Protein AF-A0A519GQK4-F1 (afdb_monomer)

Mean predicted aligned error: 8.09 Å

Secondary structure (DSSP, 8-state):
-EEETTEEEEEEE--SSS-EEEEGGGS-SSSEEEESS-TT---TTS--EEEE-TT-EEEEEEE-TTSPPPHHHHHHHHHHHT--------------EEPPPPP-TTTTGGGGSSPPPPEEEEPSEEEEEEEEEE--TT-SSSPPP----PSPPPSSSS-EEEEEEEEEE-S-EEEESSPPBHHHHHHHHHHHT---S---SSSBP-S--HHHHHHHHHHTT-BPPPHHHHHHHHTSTT----SS--EEE-S-EEESSS-EEEEEESEES----S-TTSPP-EE--TTBEEEEE---TTTT--TTEEE--EEE--------

Sequence (320 aa):
TFERGGVTLLLLANTADVDAAFELSAVDGDGRWIALHDDDTDATGGAATVTVPAGGIAAAVRVAPAAAVPAVIDEVRARLAAVPAETDASFPHRRARRLAAPSFAHAGDGVSAGARPETVAVQPGEHVLTVRFRQRETGMYDGAPYVDEWKPLPPRLHDQRTLERVAVVERPVRVAVAEVSEAEYAVFLDALGEPTDARDPERPATGMTFARAREYAAWVGGRLPTEDEWQLAASAPGFRRRTPEVWNWTESEHSDGRSRFVMLKGGSAHVSEGSDWYVDGGVRSPEFALKFLLPGLGQDASPSIGFRVCWDDRAAEDPS

Nearest PDB structures (foldseek):
  1uok-assembly1_A  TM=5.732E-01  e=2.059E-01  Bacillus cereus
  5wcz-assembly1_A  TM=5.011E-01  e=5.201E-01  Bacillus subtilis subsp. subtilis str. 168
  5brq-assembly4_D  TM=5.414E-01  e=7.800E-01  Bacillus licheniformis DSM 13 = ATCC 14580
  7smr-assembly1_B  TM=3.244E-01  e=5.919E+00  Tetronarce californica

Solvent-accessible surface area (backbone atoms only — not comparable to full-atom values): 18200 Å² total; per-residue (Å²): 118,51,77,58,87,55,33,35,42,41,75,47,74,30,86,44,92,54,69,40,80,43,57,54,69,78,54,90,73,80,50,39,52,37,43,38,67,52,94,84,24,82,33,82,89,49,80,32,58,40,73,21,43,43,65,30,65,35,43,32,35,36,33,25,84,90,39,80,81,59,73,64,56,60,55,48,28,61,57,35,65,72,55,78,87,79,84,70,84,73,82,76,90,58,71,46,39,79,50,80,84,83,87,62,96,58,53,36,71,44,52,83,74,59,82,82,76,65,60,35,78,38,72,50,46,81,41,84,41,64,40,31,33,61,36,46,90,62,35,68,79,52,66,39,77,90,69,94,74,74,79,75,82,74,75,74,66,66,32,84,45,76,49,80,44,81,41,75,35,90,56,44,32,34,34,41,23,42,48,45,17,15,30,64,49,37,55,55,30,53,77,72,71,46,89,75,88,60,52,46,74,65,29,47,30,49,52,49,28,70,68,54,52,42,49,52,18,22,20,55,56,31,29,44,30,35,55,60,56,45,31,55,33,61,73,40,86,78,51,48,81,36,58,71,41,39,20,25,56,29,51,40,32,32,33,43,87,80,58,41,32,30,38,30,35,40,27,12,63,60,63,67,79,95,50,88,84,49,70,90,45,29,73,43,58,58,42,36,44,43,80,41,73,52,79,50,97,63,70,55,35,31,82,51,32,26,35,38,41,19,33,76,63,75,73,78,77,77,86,125

Foldseek 3Di:
DDDDQQKDKDKDFAAAQAKDKAFPVVDDDAFFKDWQQDPPQRDPPDRRIDIAGHRGMTMMMGHHPPGDDDPVSVVSSVVNPPPDDDPDPDDDFFWKDFDDQDDDPLFQQCQVVDDDADWDKDAFDKDWAKAKEFAACQGDRTGRPPDPDDDDDDDRHRDIDIDIDIDGDHAMKIWGLEFAAQQNVQVVCVVVVHDDPRRDRQAHDFQFALVVLQNSLRNNNFGFAALVRQLSRLPDPSRDYGPQGAWAWHSRWIDSPPWIWGKIAQFGCDQDDDDSPDFGHDGDHSNYIGIGTDPDPSPRTDRRYTHITMHGPDDPPDPD

Radius of gyration: 22.85 Å; Cα contacts (8 Å, |Δi|>4): 636; chains: 1; bounding box: 57×66×57 Å

Structure (mmCIF, N/CA/C/O backbone):
data_AF-A0A519GQK4-F1
#
_entry.id   AF-A0A519GQK4-F1
#
loop_
_atom_site.group_PDB
_atom_site.id
_atom_site.type_symbol
_atom_site.label_atom_id
_atom_site.label_alt_id
_atom_site.label_comp_id
_atom_site.label_asym_id
_atom_site.label_entity_id
_atom_site.label_seq_id
_atom_site.pdbx_PDB_ins_code
_atom_site.Cartn_x
_atom_site.Cartn_y
_atom_site.Cartn_z
_atom_site.occupancy
_atom_site.B_iso_or_equiv
_atom_site.auth_seq_id
_atom_site.auth_comp_id
_atom_site.auth_asym_id
_atom_site.auth_atom_id
_atom_site.pdbx_PDB_model_num
ATOM 1 N N . THR A 1 1 ? 21.972 4.893 -13.989 1.00 76.50 1 THR A N 1
ATOM 2 C CA . THR A 1 1 ? 22.390 3.593 -13.427 1.00 76.50 1 THR A CA 1
ATOM 3 C C . THR A 1 1 ? 22.193 3.618 -11.922 1.00 76.50 1 THR A C 1
ATOM 5 O O . THR A 1 1 ? 22.199 4.700 -11.345 1.00 76.50 1 THR A O 1
ATOM 8 N N . PHE A 1 2 ? 21.967 2.466 -11.292 1.00 80.31 2 PHE A N 1
ATOM 9 C CA . PHE A 1 2 ? 21.864 2.307 -9.832 1.00 80.31 2 PHE A CA 1
ATOM 10 C C . PHE A 1 2 ? 22.812 1.190 -9.394 1.00 80.31 2 PHE A C 1
ATOM 12 O O . PHE A 1 2 ? 22.881 0.186 -10.091 1.00 80.31 2 PHE A O 1
ATOM 19 N N . GLU A 1 3 ? 23.526 1.333 -8.277 1.00 84.81 3 GLU A N 1
ATOM 20 C CA . GLU A 1 3 ? 24.495 0.333 -7.810 1.00 84.81 3 GLU A CA 1
ATOM 21 C C . GLU A 1 3 ? 24.252 -0.063 -6.352 1.00 84.81 3 GLU A C 1
ATOM 23 O O . GLU A 1 3 ? 24.076 0.796 -5.486 1.00 84.81 3 GLU A O 1
ATOM 28 N N . ARG A 1 4 ? 24.258 -1.371 -6.071 1.00 84.00 4 ARG A N 1
ATOM 29 C CA . ARG A 1 4 ? 24.174 -1.922 -4.713 1.00 84.00 4 ARG A CA 1
ATOM 30 C C . ARG A 1 4 ? 24.875 -3.275 -4.644 1.00 84.00 4 ARG A C 1
ATOM 32 O O . ARG A 1 4 ? 24.579 -4.158 -5.437 1.00 84.00 4 ARG A O 1
ATOM 39 N N . GLY A 1 5 ? 25.784 -3.453 -3.683 1.00 84.44 5 GLY A N 1
ATOM 40 C CA . GLY A 1 5 ? 26.412 -4.755 -3.412 1.00 84.44 5 GLY A CA 1
ATOM 41 C C . GLY A 1 5 ? 27.175 -5.361 -4.598 1.00 84.44 5 GLY A C 1
ATOM 42 O O . GLY A 1 5 ? 27.134 -6.571 -4.783 1.00 84.44 5 GLY A O 1
ATOM 43 N N . GLY A 1 6 ? 27.827 -4.535 -5.427 1.00 88.25 6 GLY A N 1
ATOM 44 C CA . GLY A 1 6 ? 28.530 -4.997 -6.633 1.00 88.25 6 GLY A CA 1
ATOM 45 C C . GLY A 1 6 ? 27.612 -5.321 -7.817 1.00 88.25 6 GLY A C 1
ATOM 46 O O . GLY A 1 6 ? 28.058 -5.937 -8.783 1.00 88.25 6 GLY A O 1
ATOM 47 N N . VAL A 1 7 ? 26.342 -4.915 -7.752 1.00 89.44 7 VAL A N 1
ATOM 48 C CA . VAL A 1 7 ? 25.347 -5.096 -8.810 1.00 89.44 7 VAL A CA 1
ATOM 49 C C . VAL A 1 7 ? 24.906 -3.729 -9.324 1.00 89.44 7 VAL A C 1
ATOM 51 O O . VAL A 1 7 ? 24.421 -2.904 -8.549 1.00 89.44 7 VAL A O 1
ATOM 54 N N . THR A 1 8 ? 25.064 -3.482 -10.625 1.00 90.44 8 THR A N 1
ATOM 55 C CA . THR A 1 8 ? 24.689 -2.229 -11.291 1.00 90.44 8 THR A CA 1
ATOM 56 C C . THR A 1 8 ? 23.487 -2.449 -12.212 1.00 90.44 8 THR A C 1
ATOM 58 O O . THR A 1 8 ? 23.584 -3.198 -13.176 1.00 90.44 8 THR A O 1
ATOM 61 N N . LEU A 1 9 ? 22.371 -1.760 -11.973 1.00 90.44 9 LEU A N 1
ATOM 62 C CA . LEU A 1 9 ? 21.220 -1.703 -12.875 1.00 90.44 9 LEU A CA 1
ATOM 63 C C . LEU A 1 9 ? 21.406 -0.587 -13.914 1.00 90.44 9 LEU A C 1
ATOM 65 O O . LEU A 1 9 ? 21.594 0.589 -13.571 1.00 90.44 9 LEU A O 1
ATOM 69 N N . LEU A 1 10 ? 21.299 -0.958 -15.185 1.00 90.50 10 LEU A N 1
ATOM 70 C CA . LEU A 1 10 ? 21.245 -0.076 -16.343 1.00 90.50 10 LEU A CA 1
ATOM 71 C C . LEU A 1 10 ? 19.815 -0.051 -16.889 1.00 90.50 10 LEU A C 1
ATOM 73 O O . LEU A 1 10 ? 19.222 -1.097 -17.133 1.00 90.50 10 LEU A O 1
ATOM 77 N N . LEU A 1 11 ? 19.285 1.155 -17.087 1.00 92.00 11 LEU A N 1
ATOM 78 C CA . LEU A 1 11 ? 17.995 1.394 -17.727 1.00 92.00 11 LEU A CA 1
ATOM 79 C C . LEU A 1 11 ? 18.250 2.127 -19.038 1.00 92.00 11 LEU A C 1
ATOM 81 O O . LEU A 1 11 ? 18.989 3.114 -19.057 1.00 92.00 11 LEU A O 1
ATOM 85 N N . LEU A 1 12 ? 17.639 1.636 -20.105 1.00 91.50 12 LEU A N 1
ATOM 86 C CA . LEU A 1 12 ? 17.750 2.157 -21.457 1.00 91.50 12 LEU A CA 1
ATOM 87 C C . LEU A 1 12 ? 16.370 2.618 -21.913 1.00 91.50 12 LEU A C 1
ATOM 89 O O . LEU A 1 12 ? 15.372 1.949 -21.651 1.00 91.50 12 LEU A O 1
ATOM 93 N N . ALA A 1 13 ? 16.327 3.750 -22.604 1.00 93.94 13 ALA A N 1
ATOM 94 C CA . ALA A 1 13 ? 15.131 4.255 -23.257 1.00 93.94 13 ALA A CA 1
ATOM 95 C C . ALA A 1 13 ? 15.463 4.520 -24.723 1.00 93.94 13 ALA A C 1
ATOM 97 O O . ALA A 1 13 ? 16.476 5.157 -25.021 1.00 93.94 13 ALA A O 1
ATOM 98 N N . ASN A 1 14 ? 14.619 4.028 -25.620 1.00 93.62 14 ASN A N 1
ATOM 99 C CA . ASN A 1 14 ? 14.742 4.252 -27.048 1.00 93.62 14 ASN A CA 1
ATOM 100 C C . ASN A 1 14 ? 13.667 5.246 -27.484 1.00 93.62 14 ASN A C 1
ATOM 102 O O . ASN A 1 14 ? 12.476 4.982 -27.370 1.00 93.62 14 ASN A O 1
ATOM 106 N N . THR A 1 15 ? 14.091 6.409 -27.967 1.00 93.19 15 THR A N 1
ATOM 107 C CA . THR A 1 15 ? 13.189 7.456 -28.461 1.00 93.19 15 THR A CA 1
ATOM 108 C C . THR A 1 15 ? 12.960 7.383 -29.971 1.00 93.19 15 THR A C 1
ATOM 110 O O . THR A 1 15 ? 12.224 8.213 -30.504 1.00 93.19 15 THR A O 1
ATOM 113 N N . ALA A 1 16 ? 13.598 6.435 -30.665 1.00 92.81 16 ALA A N 1
ATOM 114 C CA . ALA A 1 16 ? 13.400 6.197 -32.087 1.00 92.81 16 ALA A CA 1
ATOM 115 C C . ALA A 1 16 ? 12.131 5.373 -32.352 1.00 92.81 16 ALA A C 1
ATOM 117 O O . ALA A 1 16 ? 11.570 4.739 -31.458 1.00 92.81 16 ALA A O 1
ATOM 118 N N . ASP A 1 17 ? 11.702 5.372 -33.609 1.00 92.12 17 ASP A N 1
ATOM 119 C CA . ASP A 1 17 ? 10.564 4.618 -34.142 1.00 92.12 17 ASP A CA 1
ATOM 120 C C . ASP A 1 17 ? 10.940 3.209 -34.635 1.00 92.12 17 ASP A C 1
ATOM 122 O O . ASP A 1 17 ? 10.098 2.488 -35.169 1.00 92.12 17 ASP A O 1
ATOM 126 N N . VAL A 1 18 ? 12.193 2.802 -34.425 1.00 93.12 18 VAL A N 1
ATOM 127 C CA . VAL A 1 18 ? 12.721 1.472 -34.739 1.00 93.12 18 VAL A CA 1
ATOM 128 C C . VAL A 1 18 ? 13.420 0.879 -33.525 1.00 93.12 18 VAL A C 1
ATOM 130 O O . VAL A 1 18 ? 13.979 1.610 -32.703 1.00 93.12 18 VAL A O 1
ATOM 133 N N . ASP A 1 19 ? 13.403 -0.448 -33.422 1.00 92.56 19 ASP A N 1
ATOM 134 C CA . ASP A 1 19 ? 14.126 -1.169 -32.377 1.00 92.56 19 ASP A CA 1
ATOM 135 C C . ASP A 1 19 ? 15.628 -0.873 -32.457 1.00 92.56 19 ASP A C 1
ATOM 137 O O . ASP A 1 19 ? 16.212 -0.783 -33.541 1.00 92.56 19 ASP A O 1
ATOM 141 N N . ALA A 1 20 ? 16.260 -0.728 -31.294 1.00 92.31 20 ALA A N 1
ATOM 142 C CA . ALA A 1 20 ? 17.683 -0.448 -31.184 1.00 92.31 20 ALA A CA 1
ATOM 143 C C . ALA A 1 20 ? 18.394 -1.593 -30.459 1.00 92.31 20 ALA A C 1
ATOM 145 O O . ALA A 1 20 ? 18.035 -1.940 -29.336 1.00 92.31 20 ALA A O 1
ATOM 146 N N . ALA A 1 21 ? 19.436 -2.150 -31.076 1.00 90.75 21 ALA A N 1
ATOM 147 C CA . ALA A 1 21 ? 20.354 -3.057 -30.399 1.00 90.75 21 ALA A CA 1
ATOM 148 C C . ALA A 1 21 ? 21.420 -2.232 -29.667 1.00 90.75 21 ALA A C 1
ATOM 150 O O . ALA A 1 21 ? 22.175 -1.487 -30.295 1.00 90.75 21 ALA A O 1
ATOM 151 N N . PHE A 1 22 ? 21.475 -2.347 -28.343 1.00 88.31 22 PHE A N 1
ATOM 152 C CA . PHE A 1 22 ? 22.460 -1.652 -27.522 1.00 88.31 22 PHE A CA 1
ATOM 153 C C . PHE A 1 22 ? 23.555 -2.617 -27.062 1.00 88.31 22 PHE A C 1
ATOM 155 O O . PHE A 1 22 ? 23.267 -3.600 -26.381 1.00 88.31 22 PHE A O 1
ATOM 162 N N . GLU A 1 23 ? 24.812 -2.330 -27.405 1.00 88.38 23 GLU A N 1
ATOM 163 C CA . GLU A 1 23 ? 25.971 -3.100 -26.942 1.00 88.38 23 GLU A CA 1
ATOM 164 C C . GLU A 1 23 ? 26.315 -2.743 -25.490 1.00 88.38 23 GLU A C 1
ATOM 166 O O . GLU A 1 23 ? 26.812 -1.656 -25.196 1.00 88.38 23 GLU A O 1
ATOM 171 N N . LEU A 1 24 ? 26.102 -3.677 -24.561 1.00 83.69 24 LEU A N 1
ATOM 172 C CA . LEU A 1 24 ? 26.369 -3.472 -23.133 1.00 83.69 24 LEU A CA 1
ATOM 173 C C . LEU A 1 24 ? 27.867 -3.310 -22.834 1.00 83.69 24 LEU A C 1
ATOM 175 O O . LEU A 1 24 ? 28.229 -2.653 -21.861 1.00 83.69 24 LEU A O 1
ATOM 179 N N . SER A 1 25 ? 28.743 -3.833 -23.699 1.00 75.75 25 SER A N 1
ATOM 180 C CA . SER A 1 25 ? 30.194 -3.610 -23.632 1.00 75.75 25 SER A CA 1
ATOM 181 C C . SER A 1 25 ? 30.608 -2.152 -23.846 1.00 75.75 25 SER A C 1
ATOM 183 O O . SER A 1 25 ? 31.726 -1.798 -23.491 1.00 75.75 25 SER A O 1
ATOM 185 N N . ALA A 1 26 ? 29.733 -1.301 -24.395 1.00 73.56 26 ALA A N 1
ATOM 186 C CA . ALA A 1 26 ? 29.991 0.134 -24.518 1.00 73.56 26 ALA A CA 1
ATOM 187 C C . ALA A 1 26 ? 29.899 0.878 -23.171 1.00 73.56 26 ALA A C 1
ATOM 189 O O . ALA A 1 26 ? 30.274 2.047 -23.085 1.00 73.56 26 ALA A O 1
ATOM 190 N N . VAL A 1 27 ? 29.379 0.230 -22.122 1.00 76.12 27 VAL A N 1
ATOM 191 C CA . VAL A 1 27 ? 29.290 0.796 -20.774 1.00 76.12 27 VAL A CA 1
ATOM 192 C C . VAL A 1 27 ? 30.475 0.308 -19.945 1.00 76.12 27 VAL A C 1
ATOM 194 O O . VAL A 1 27 ? 30.553 -0.869 -19.594 1.00 76.12 27 VAL A O 1
ATOM 197 N N . ASP A 1 28 ? 31.374 1.232 -19.601 1.00 70.94 28 ASP A N 1
ATOM 198 C CA . ASP A 1 28 ? 32.608 0.928 -18.874 1.00 70.94 28 ASP A CA 1
ATOM 199 C C . ASP A 1 28 ? 32.375 0.216 -17.530 1.00 70.94 28 ASP A C 1
ATOM 201 O O . ASP A 1 28 ? 31.583 0.642 -16.678 1.00 70.94 28 ASP A O 1
ATOM 205 N N . GLY A 1 29 ? 33.168 -0.836 -17.315 1.00 73.56 29 GLY A N 1
ATOM 206 C CA . GLY A 1 29 ? 33.462 -1.450 -16.022 1.00 73.56 29 GLY A CA 1
ATOM 207 C C . GLY A 1 29 ? 33.343 -2.973 -16.017 1.00 73.56 29 GLY A C 1
ATOM 208 O O . GLY A 1 29 ? 32.489 -3.552 -16.686 1.00 73.56 29 GLY A O 1
ATOM 209 N N . ASP A 1 30 ? 34.215 -3.602 -15.231 1.00 78.56 30 ASP A N 1
ATOM 210 C CA . ASP A 1 30 ? 34.358 -5.055 -15.159 1.00 78.56 30 ASP A CA 1
ATOM 211 C C . ASP A 1 30 ? 33.111 -5.745 -14.598 1.00 78.56 30 ASP A C 1
ATOM 213 O O . ASP A 1 30 ? 32.452 -5.260 -13.673 1.00 78.56 30 ASP A O 1
ATOM 217 N N . GLY A 1 31 ? 32.817 -6.931 -15.124 1.00 82.38 31 GLY A N 1
ATOM 218 C CA . GLY A 1 31 ? 31.725 -7.769 -14.648 1.00 82.38 31 GLY A CA 1
ATOM 219 C C . GLY A 1 31 ? 30.995 -8.497 -15.765 1.00 82.38 31 GLY A C 1
ATOM 220 O O . GLY A 1 31 ? 31.302 -8.357 -16.947 1.00 82.38 31 GLY A O 1
ATOM 221 N N . ARG A 1 32 ? 30.010 -9.296 -15.364 1.00 85.62 32 ARG A N 1
ATOM 222 C CA . ARG A 1 32 ? 29.098 -9.995 -16.267 1.00 85.62 32 ARG A CA 1
ATOM 223 C C . ARG A 1 32 ? 27.842 -9.157 -16.455 1.00 85.62 32 ARG A C 1
ATOM 225 O O . ARG A 1 32 ? 27.206 -8.790 -15.470 1.00 85.62 32 ARG A O 1
ATOM 232 N N . TRP A 1 33 ? 27.477 -8.898 -17.703 1.00 87.56 33 TRP A N 1
ATOM 233 C CA . TRP A 1 33 ? 26.185 -8.315 -18.048 1.00 87.56 33 TRP A CA 1
ATOM 234 C C . TRP A 1 33 ? 25.117 -9.401 -18.191 1.00 87.56 33 TRP A C 1
ATOM 236 O O . TRP A 1 33 ? 25.407 -10.502 -18.651 1.00 87.56 33 TRP A O 1
ATOM 246 N N . ILE A 1 34 ? 23.897 -9.075 -17.772 1.00 86.94 34 ILE A N 1
ATOM 247 C CA . ILE A 1 34 ? 22.702 -9.917 -17.847 1.00 86.94 34 ILE A CA 1
ATOM 248 C C . ILE A 1 34 ? 21.568 -9.019 -18.353 1.00 86.94 34 ILE A C 1
ATOM 250 O O . ILE A 1 34 ? 21.192 -8.073 -17.652 1.00 86.94 34 ILE A O 1
ATOM 254 N N . ALA A 1 35 ? 21.026 -9.257 -19.552 1.00 87.56 35 ALA A N 1
ATOM 255 C CA . ALA A 1 35 ? 19.845 -8.512 -19.990 1.00 87.56 35 ALA A CA 1
ATOM 256 C C . ALA A 1 35 ? 18.596 -9.022 -19.262 1.00 87.56 35 ALA A C 1
ATOM 258 O O . ALA A 1 35 ? 18.455 -10.212 -18.972 1.00 87.56 35 ALA A O 1
ATOM 259 N N . LEU A 1 36 ? 17.683 -8.103 -18.946 1.00 88.00 36 LEU A N 1
ATOM 260 C CA . LEU A 1 36 ? 16.485 -8.432 -18.176 1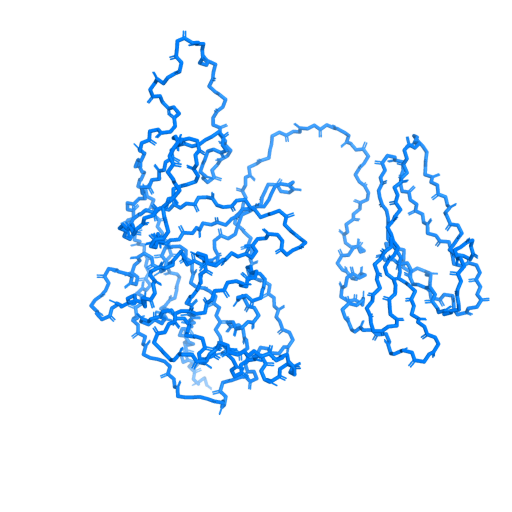.00 88.00 36 LEU A CA 1
ATOM 261 C C . LEU A 1 36 ? 15.266 -8.782 -19.041 1.00 88.00 36 LEU A C 1
ATOM 263 O O . LEU A 1 36 ? 14.318 -9.353 -18.514 1.00 88.00 36 LEU A O 1
ATOM 267 N N . HIS A 1 37 ? 15.292 -8.451 -20.336 1.00 82.31 37 HIS A N 1
ATOM 268 C CA . HIS A 1 37 ? 14.176 -8.662 -21.272 1.00 82.31 37 HIS A CA 1
ATOM 269 C C . HIS A 1 37 ? 14.451 -9.730 -22.337 1.00 82.31 37 HIS A C 1
ATOM 271 O O . HIS A 1 37 ? 13.509 -10.209 -22.956 1.00 82.31 37 HIS A O 1
ATOM 277 N N . ASP A 1 38 ? 15.719 -10.104 -22.526 1.00 73.62 38 ASP A N 1
ATOM 278 C CA . ASP A 1 38 ? 16.139 -11.070 -23.537 1.00 73.62 38 ASP A CA 1
ATOM 279 C C . ASP A 1 38 ? 16.593 -12.373 -22.855 1.00 73.62 38 ASP A C 1
ATOM 281 O O . ASP A 1 38 ? 17.387 -12.366 -21.903 1.00 73.62 38 ASP A O 1
ATOM 285 N N . ASP A 1 39 ? 16.103 -13.511 -23.346 1.00 62.12 39 ASP A N 1
ATOM 286 C CA . ASP A 1 39 ? 16.406 -14.827 -22.770 1.00 62.12 39 ASP A CA 1
ATOM 287 C C . ASP A 1 39 ? 17.871 -15.257 -22.997 1.00 62.12 39 ASP A C 1
ATOM 289 O O . ASP A 1 39 ? 18.411 -16.041 -22.215 1.00 62.12 39 ASP A O 1
ATOM 293 N N . ASP A 1 40 ? 18.544 -14.688 -24.005 1.00 54.34 40 ASP A N 1
ATOM 294 C CA . ASP A 1 40 ? 19.739 -15.275 -24.636 1.00 54.34 40 ASP A CA 1
ATOM 295 C C . ASP A 1 40 ? 21.075 -14.559 -24.329 1.00 54.34 40 ASP A C 1
ATOM 297 O O . ASP A 1 40 ? 22.042 -14.649 -25.080 1.00 54.34 40 ASP A O 1
ATOM 301 N N . THR A 1 41 ? 21.163 -13.799 -23.232 1.00 54.88 41 THR A N 1
ATOM 302 C CA . THR A 1 41 ? 22.309 -12.891 -22.982 1.00 54.88 41 THR A CA 1
ATOM 303 C C . THR A 1 41 ? 23.124 -13.221 -21.736 1.00 54.88 41 THR A C 1
ATOM 305 O O . THR A 1 41 ? 23.693 -12.341 -21.092 1.00 54.88 41 THR A O 1
ATOM 308 N N . ASP A 1 42 ? 23.285 -14.506 -21.435 1.00 53.50 42 ASP A N 1
ATOM 309 C CA . ASP A 1 42 ? 24.282 -14.978 -20.468 1.00 53.50 42 ASP A CA 1
ATOM 310 C C . ASP A 1 42 ? 25.685 -15.059 -21.101 1.00 53.50 42 ASP A C 1
ATOM 312 O O . ASP A 1 42 ? 26.389 -16.066 -21.030 1.00 53.50 42 ASP A O 1
ATOM 316 N N . ALA A 1 43 ? 26.122 -13.974 -21.743 1.00 51.19 43 ALA A N 1
ATOM 317 C CA . ALA A 1 43 ? 27.455 -13.892 -22.322 1.00 51.19 43 ALA A CA 1
ATOM 318 C C . ALA A 1 43 ? 28.473 -13.499 -21.241 1.00 51.19 43 ALA A C 1
ATOM 320 O O . ALA A 1 43 ? 28.777 -12.326 -21.022 1.00 51.19 43 ALA A O 1
ATOM 321 N N . THR A 1 44 ? 29.062 -14.485 -20.563 1.00 46.72 44 THR A N 1
ATOM 322 C CA . THR A 1 44 ? 30.340 -14.274 -19.868 1.00 46.72 44 THR A CA 1
ATOM 323 C C . THR A 1 44 ? 31.416 -13.916 -20.896 1.00 46.72 44 THR A C 1
ATOM 325 O O . THR A 1 44 ? 31.924 -14.789 -21.593 1.00 46.72 44 THR A O 1
ATOM 328 N N . GLY A 1 45 ? 31.763 -12.630 -20.994 1.00 47.81 45 GLY A N 1
ATOM 329 C CA . GLY A 1 45 ? 32.923 -12.154 -21.760 1.00 47.81 45 GLY A CA 1
ATOM 330 C C . GLY A 1 45 ? 32.716 -11.931 -23.265 1.00 47.81 45 GLY A C 1
ATOM 331 O O . GLY A 1 45 ? 33.702 -11.746 -23.972 1.00 47.81 45 GLY A O 1
ATOM 332 N N . GLY A 1 46 ? 31.475 -11.921 -23.763 1.00 47.81 46 GLY A N 1
ATOM 333 C CA . GLY A 1 46 ? 31.126 -11.504 -25.130 1.00 47.81 46 GLY A CA 1
ATOM 334 C C . GLY A 1 46 ? 30.233 -10.263 -25.112 1.00 47.81 46 GLY A C 1
ATOM 335 O O . GLY A 1 46 ? 29.578 -10.016 -24.104 1.00 47.81 46 GLY A O 1
ATOM 336 N N . ALA A 1 47 ? 30.223 -9.478 -26.195 1.00 55.03 47 ALA A N 1
ATOM 337 C CA . ALA A 1 47 ? 29.400 -8.276 -26.349 1.00 55.03 47 ALA A CA 1
ATOM 338 C C . ALA A 1 47 ? 27.905 -8.606 -26.184 1.00 55.03 47 ALA A C 1
ATOM 340 O O . ALA A 1 47 ? 27.211 -8.930 -27.146 1.00 55.03 47 ALA A O 1
ATOM 341 N N . ALA A 1 48 ? 27.419 -8.580 -24.944 1.00 72.56 48 ALA A N 1
ATOM 342 C CA . ALA A 1 48 ? 26.013 -8.762 -24.643 1.00 72.56 48 ALA A CA 1
ATOM 343 C C . ALA A 1 48 ? 25.263 -7.573 -25.248 1.00 72.56 48 ALA A C 1
ATOM 345 O O . ALA A 1 48 ? 25.573 -6.418 -24.953 1.00 72.56 48 ALA A O 1
ATOM 346 N N . THR A 1 49 ? 24.321 -7.852 -26.138 1.00 81.56 49 THR A N 1
ATOM 347 C CA . THR A 1 49 ? 23.428 -6.842 -26.699 1.00 81.56 49 THR A CA 1
ATOM 348 C C . THR A 1 49 ? 22.082 -6.948 -26.009 1.00 81.56 49 THR A C 1
ATOM 350 O O . THR A 1 49 ? 21.683 -8.033 -25.603 1.00 81.56 49 THR A O 1
ATOM 353 N N . VAL A 1 50 ? 21.400 -5.823 -25.841 1.00 87.88 50 VAL A N 1
ATOM 354 C CA . VAL A 1 50 ? 20.005 -5.798 -25.396 1.00 87.88 50 VAL A CA 1
ATOM 355 C C . VAL A 1 50 ? 19.178 -5.077 -26.443 1.00 87.88 50 VAL A C 1
ATOM 357 O O . VAL A 1 50 ? 19.577 -4.011 -26.927 1.00 87.88 50 VAL A O 1
ATOM 360 N N . THR A 1 51 ? 18.041 -5.659 -26.806 1.00 89.62 51 THR A N 1
ATOM 361 C CA . THR A 1 51 ? 17.102 -5.002 -27.715 1.00 89.62 51 THR A CA 1
ATOM 362 C C . THR A 1 51 ? 16.244 -4.022 -26.923 1.00 89.62 51 THR A C 1
ATOM 364 O O . THR A 1 51 ? 15.591 -4.390 -25.948 1.00 89.62 51 THR A O 1
ATOM 367 N N . VAL A 1 52 ? 16.241 -2.755 -27.333 1.00 91.81 52 VAL A N 1
ATOM 368 C CA . VAL A 1 52 ? 15.375 -1.712 -26.775 1.00 91.81 52 VAL A CA 1
ATOM 369 C C . VAL A 1 52 ? 14.278 -1.407 -27.800 1.00 91.81 52 VAL A C 1
ATOM 371 O O . VAL A 1 52 ? 14.589 -0.816 -28.842 1.00 91.81 52 VAL A O 1
ATOM 374 N N . PRO A 1 53 ? 13.014 -1.795 -27.542 1.00 91.88 53 PRO A N 1
ATOM 375 C CA . PRO A 1 53 ? 11.927 -1.604 -28.500 1.00 91.88 53 PRO A CA 1
ATOM 376 C C . PRO A 1 53 ? 11.749 -0.141 -28.914 1.00 91.88 53 PRO A C 1
ATOM 378 O O . PRO A 1 53 ? 12.027 0.759 -28.118 1.00 91.88 53 PRO A O 1
ATOM 381 N N . ALA A 1 54 ? 11.265 0.105 -30.131 1.00 91.75 54 ALA A N 1
ATOM 382 C CA . ALA A 1 54 ? 10.888 1.437 -30.610 1.00 91.75 54 ALA A CA 1
ATOM 383 C C . ALA A 1 54 ? 9.991 2.179 -29.600 1.00 91.75 54 ALA A C 1
ATOM 385 O O . ALA A 1 54 ? 8.985 1.639 -29.137 1.00 91.75 54 ALA A O 1
ATOM 386 N N . GLY A 1 55 ? 10.353 3.413 -29.235 1.00 90.06 55 GLY A N 1
ATOM 387 C CA . GLY A 1 55 ? 9.638 4.209 -28.226 1.00 90.06 55 GLY A CA 1
ATOM 388 C C . GLY A 1 55 ? 9.611 3.597 -26.815 1.00 90.06 55 GLY A C 1
ATOM 389 O O . GLY A 1 55 ? 8.874 4.076 -25.952 1.00 90.06 55 GLY A O 1
ATOM 390 N N . GLY A 1 56 ? 10.358 2.516 -26.590 1.00 90.12 56 GLY A N 1
ATOM 391 C CA . GLY A 1 56 ? 10.263 1.661 -25.419 1.00 90.12 56 GLY A CA 1
ATOM 392 C C . GLY A 1 56 ? 11.423 1.812 -24.444 1.00 90.12 56 GLY A C 1
AT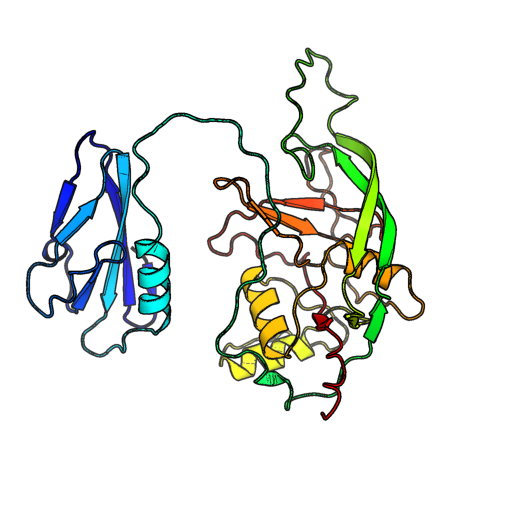OM 393 O O . GLY A 1 56 ? 12.290 2.683 -24.555 1.00 90.12 56 GLY A O 1
ATOM 394 N N . ILE A 1 57 ? 11.428 0.919 -23.459 1.00 91.69 57 ILE A N 1
ATOM 395 C CA . ILE A 1 57 ? 12.479 0.807 -22.452 1.00 91.69 57 ILE A CA 1
ATOM 396 C C . ILE A 1 57 ? 12.981 -0.630 -22.374 1.00 91.69 57 ILE A C 1
ATOM 398 O O . ILE A 1 57 ? 12.239 -1.571 -22.646 1.00 91.69 57 ILE A O 1
ATOM 402 N N . ALA A 1 58 ? 14.230 -0.785 -21.956 1.00 90.75 58 ALA A N 1
ATOM 403 C CA . ALA A 1 58 ? 14.812 -2.066 -21.591 1.00 90.75 58 ALA A CA 1
ATOM 404 C C . ALA A 1 58 ? 15.763 -1.878 -20.409 1.00 90.75 58 ALA A C 1
ATOM 406 O O . ALA A 1 58 ? 16.137 -0.758 -20.045 1.00 90.75 58 ALA A O 1
ATOM 407 N N . ALA A 1 59 ? 16.173 -2.982 -19.806 1.00 90.94 59 ALA A N 1
ATOM 408 C CA . ALA A 1 59 ? 17.069 -2.980 -18.669 1.00 90.94 59 ALA A CA 1
ATOM 409 C C . ALA A 1 59 ? 18.080 -4.125 -18.746 1.00 90.94 59 ALA A C 1
ATOM 411 O O . ALA A 1 59 ? 17.805 -5.198 -19.287 1.00 90.94 59 ALA A O 1
ATOM 412 N N . ALA A 1 60 ? 19.246 -3.887 -18.159 1.00 90.62 60 ALA A N 1
ATOM 413 C CA . ALA A 1 60 ? 20.297 -4.875 -17.986 1.00 90.62 60 ALA A CA 1
ATOM 414 C C . ALA A 1 60 ? 20.961 -4.690 -16.623 1.00 90.62 60 ALA A C 1
ATOM 416 O O . ALA A 1 60 ? 20.955 -3.598 -16.050 1.00 90.62 60 ALA A O 1
ATOM 417 N N . VAL A 1 61 ? 21.553 -5.756 -16.102 1.00 90.75 61 VAL A N 1
ATOM 418 C CA . VAL A 1 61 ? 22.275 -5.742 -14.835 1.00 90.75 61 VAL A CA 1
ATOM 419 C C . VAL A 1 61 ? 23.713 -6.171 -15.064 1.00 90.75 61 VAL A C 1
ATOM 421 O O . VAL A 1 61 ? 23.965 -7.185 -15.707 1.00 90.75 61 VAL A O 1
ATOM 424 N N . ARG A 1 62 ? 24.661 -5.415 -14.513 1.00 90.19 62 ARG A N 1
ATOM 425 C CA . ARG A 1 62 ? 26.060 -5.822 -14.405 1.00 90.19 62 ARG A CA 1
ATOM 426 C C . ARG A 1 62 ? 26.324 -6.370 -13.015 1.00 90.19 62 ARG A C 1
ATOM 428 O O . ARG A 1 62 ? 26.067 -5.684 -12.030 1.00 90.19 62 ARG A O 1
ATOM 435 N N . VAL A 1 63 ? 26.892 -7.563 -12.938 1.00 89.88 63 VAL A N 1
ATOM 436 C CA . VAL A 1 63 ? 27.363 -8.180 -11.695 1.00 89.88 63 VAL A CA 1
ATOM 437 C C . VAL A 1 63 ? 28.887 -8.152 -11.696 1.00 89.88 63 VAL A C 1
ATOM 439 O O . VAL A 1 63 ? 29.519 -8.682 -12.613 1.00 89.88 63 VAL A O 1
ATOM 442 N N . ALA A 1 64 ? 29.484 -7.505 -10.696 1.00 90.00 64 ALA A N 1
ATOM 443 C CA . ALA A 1 64 ? 30.934 -7.422 -10.553 1.00 90.00 64 ALA A CA 1
ATOM 444 C C . ALA A 1 64 ? 31.561 -8.829 -10.417 1.00 90.00 64 ALA A C 1
ATOM 446 O O . ALA A 1 64 ? 30.916 -9.723 -9.868 1.00 90.00 64 ALA A O 1
ATOM 447 N N . PRO A 1 65 ? 32.824 -9.048 -10.835 1.00 87.62 65 PRO A N 1
ATOM 448 C CA . PRO A 1 65 ? 33.429 -10.388 -10.887 1.00 87.62 65 PRO A CA 1
ATOM 449 C C . PRO A 1 65 ? 33.418 -11.177 -9.566 1.00 87.62 65 PRO A C 1
ATOM 451 O O . PRO A 1 65 ? 33.386 -12.403 -9.583 1.00 87.62 65 PRO A O 1
ATOM 454 N N . ALA A 1 66 ? 33.458 -10.483 -8.426 1.00 86.00 66 ALA A N 1
ATOM 455 C CA . ALA A 1 66 ? 33.456 -11.085 -7.092 1.00 86.00 66 ALA A CA 1
ATOM 456 C C . ALA A 1 66 ? 32.067 -11.110 -6.421 1.00 86.00 66 ALA A C 1
ATOM 458 O O . ALA A 1 66 ? 31.948 -11.578 -5.289 1.00 86.00 66 ALA A O 1
ATOM 459 N N . ALA A 1 67 ? 31.030 -10.582 -7.076 1.00 86.12 67 ALA A N 1
ATOM 460 C CA . ALA A 1 67 ? 29.677 -10.534 -6.537 1.00 86.12 67 ALA A CA 1
ATOM 461 C C . ALA A 1 67 ? 28.882 -11.782 -6.948 1.00 86.12 67 ALA A C 1
ATOM 463 O O . ALA A 1 67 ? 28.959 -12.247 -8.085 1.00 86.12 67 ALA A O 1
ATOM 464 N N . ALA A 1 68 ? 28.085 -12.313 -6.020 1.00 86.25 68 ALA A N 1
ATOM 465 C CA . ALA A 1 68 ? 27.088 -13.322 -6.352 1.00 86.25 68 ALA A CA 1
ATOM 466 C C . ALA A 1 68 ? 25.929 -12.669 -7.116 1.00 86.25 68 ALA A C 1
ATOM 468 O O . ALA A 1 68 ? 25.539 -11.544 -6.801 1.00 86.25 68 ALA A O 1
ATOM 469 N N . VAL A 1 69 ? 25.358 -13.382 -8.088 1.00 83.81 69 VAL A N 1
ATOM 470 C CA . VAL A 1 69 ? 24.131 -12.956 -8.774 1.00 83.81 69 VAL A CA 1
ATOM 471 C C . VAL A 1 69 ? 22.974 -13.041 -7.769 1.00 83.81 69 VAL A C 1
ATOM 473 O O . VAL A 1 69 ? 22.700 -14.132 -7.265 1.00 83.81 69 VAL A O 1
ATOM 476 N N . PRO A 1 70 ? 22.296 -11.930 -7.430 1.00 85.38 70 PRO A N 1
ATOM 477 C CA . PRO A 1 70 ? 21.144 -11.984 -6.540 1.00 85.38 70 PRO A CA 1
ATOM 478 C C . PRO A 1 70 ? 19.999 -12.795 -7.155 1.00 85.38 70 PRO A C 1
ATOM 480 O O . PRO A 1 70 ? 19.634 -12.553 -8.303 1.00 85.38 70 PRO A O 1
ATOM 483 N N . ALA A 1 71 ? 19.364 -13.671 -6.370 1.00 84.62 71 ALA A N 1
ATOM 484 C CA . ALA A 1 71 ? 18.237 -14.500 -6.825 1.00 84.62 71 ALA A CA 1
ATOM 485 C C . ALA A 1 71 ? 17.057 -13.683 -7.396 1.00 84.62 71 ALA A C 1
ATOM 487 O O . ALA A 1 71 ? 16.331 -14.152 -8.267 1.00 84.62 71 ALA A O 1
ATOM 488 N N . VAL A 1 72 ? 16.897 -12.429 -6.952 1.00 83.44 72 VAL A N 1
ATOM 489 C CA . VAL A 1 72 ? 15.883 -11.504 -7.487 1.00 83.44 72 VAL A CA 1
ATOM 490 C C . VAL A 1 72 ? 16.080 -11.201 -8.979 1.00 83.44 72 VAL A C 1
ATOM 492 O O . VAL A 1 72 ? 15.115 -10.865 -9.655 1.00 83.44 72 VAL A O 1
ATOM 495 N N . ILE A 1 73 ? 17.297 -11.328 -9.523 1.00 86.75 73 ILE A N 1
ATOM 496 C CA . ILE A 1 73 ? 17.540 -11.120 -10.958 1.00 86.75 73 ILE A CA 1
ATOM 497 C C . ILE A 1 73 ? 16.793 -12.172 -11.779 1.00 86.75 73 ILE A C 1
ATOM 499 O O . ILE A 1 73 ? 16.110 -11.807 -12.734 1.00 86.75 73 ILE A O 1
ATOM 503 N N . ASP A 1 74 ? 16.856 -13.443 -11.382 1.00 84.19 74 ASP A N 1
ATOM 504 C CA . ASP A 1 74 ? 16.159 -14.526 -12.084 1.00 84.19 74 ASP A CA 1
ATOM 505 C C . ASP A 1 74 ? 14.637 -14.364 -11.986 1.00 84.19 74 ASP A C 1
ATOM 507 O O . ASP A 1 74 ? 13.923 -14.543 -12.972 1.00 84.19 74 ASP A O 1
ATOM 511 N N . GLU A 1 75 ? 14.134 -13.935 -10.824 1.00 83.88 75 GLU A N 1
ATOM 512 C CA . GLU A 1 75 ? 12.715 -13.616 -10.646 1.00 83.88 75 GLU A CA 1
ATOM 513 C C . GLU A 1 75 ? 12.268 -12.468 -11.564 1.00 83.88 75 GLU A C 1
ATOM 515 O O . GLU A 1 75 ? 11.212 -12.542 -12.197 1.00 83.88 75 GLU A O 1
ATOM 520 N N . VAL A 1 76 ? 13.069 -11.404 -11.659 1.00 86.94 76 VAL A N 1
ATOM 521 C CA . VAL A 1 76 ? 12.779 -10.260 -12.531 1.00 86.94 76 VAL A CA 1
ATOM 522 C C . VAL A 1 76 ? 12.808 -10.676 -14.000 1.00 86.94 76 VAL A C 1
ATOM 524 O O . VAL A 1 76 ? 11.880 -10.319 -14.722 1.00 86.94 76 VAL A O 1
ATOM 527 N N . ARG A 1 77 ? 13.798 -11.468 -14.435 1.00 87.38 77 ARG A N 1
ATOM 528 C CA . ARG A 1 77 ? 13.857 -12.006 -15.806 1.00 87.38 77 ARG A CA 1
ATOM 529 C C . ARG A 1 77 ? 12.625 -12.842 -16.129 1.00 87.38 77 ARG A C 1
ATOM 531 O O . ARG A 1 77 ? 11.965 -12.581 -17.126 1.00 87.38 77 ARG A O 1
ATOM 538 N N . ALA A 1 78 ? 12.255 -13.775 -15.252 1.00 84.44 78 ALA A N 1
ATOM 539 C CA . ALA A 1 78 ? 11.071 -14.610 -15.446 1.00 84.44 78 ALA A CA 1
ATOM 540 C C . ALA A 1 78 ? 9.781 -13.778 -15.557 1.00 84.44 78 ALA A C 1
ATOM 542 O O . ALA A 1 78 ? 8.910 -14.078 -16.373 1.00 84.44 78 ALA A O 1
ATOM 543 N N . ARG A 1 79 ? 9.658 -12.705 -14.762 1.00 84.56 79 ARG A N 1
ATOM 544 C CA . ARG A 1 79 ? 8.515 -11.783 -14.840 1.00 84.56 79 ARG A CA 1
ATOM 545 C C . ARG A 1 79 ? 8.517 -10.966 -16.130 1.00 84.56 79 ARG A C 1
ATOM 547 O O . ARG A 1 79 ? 7.454 -10.793 -16.714 1.00 84.56 79 ARG A O 1
ATOM 554 N N .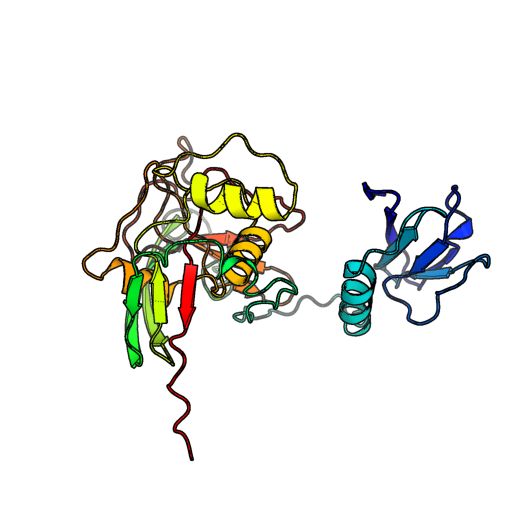 LEU A 1 80 ? 9.669 -10.457 -16.562 1.00 85.19 80 LEU A N 1
ATOM 555 C CA . LEU A 1 80 ? 9.784 -9.617 -17.757 1.00 85.19 80 LEU A CA 1
ATOM 556 C C . LEU A 1 80 ? 9.674 -10.414 -19.059 1.00 85.19 80 LEU A C 1
ATOM 558 O O . LEU A 1 80 ? 9.089 -9.900 -20.005 1.00 85.19 80 LEU A O 1
ATOM 562 N N . ALA A 1 81 ? 10.118 -11.672 -19.091 1.00 81.25 81 ALA A N 1
ATOM 563 C CA . ALA A 1 81 ? 9.925 -12.573 -20.231 1.00 81.25 81 ALA A CA 1
ATOM 564 C C . ALA A 1 81 ? 8.434 -12.791 -20.566 1.00 81.25 81 ALA A C 1
ATOM 566 O O . ALA A 1 81 ? 8.070 -13.050 -21.710 1.00 81.25 81 ALA A O 1
ATOM 567 N N . ALA A 1 82 ? 7.545 -12.639 -19.577 1.00 79.00 82 ALA A N 1
ATOM 568 C CA . ALA A 1 82 ? 6.098 -12.706 -19.768 1.00 79.00 82 ALA A CA 1
ATOM 569 C C . ALA A 1 82 ? 5.462 -11.378 -20.240 1.00 79.00 82 ALA A C 1
ATOM 571 O O . ALA A 1 82 ? 4.247 -11.329 -20.444 1.00 79.00 82 ALA A O 1
ATOM 572 N N . VAL A 1 83 ? 6.242 -10.300 -20.392 1.00 81.25 83 VAL A N 1
ATOM 573 C CA . VAL A 1 83 ? 5.756 -8.958 -20.750 1.00 81.25 83 VAL A CA 1
ATOM 574 C C . VAL A 1 83 ? 6.214 -8.605 -22.171 1.00 81.25 83 VAL A C 1
ATOM 576 O O . VAL A 1 83 ? 7.347 -8.161 -22.355 1.00 81.25 83 VAL A O 1
ATOM 579 N N . PRO A 1 84 ? 5.355 -8.772 -23.194 1.00 81.69 84 PRO A N 1
ATOM 580 C CA . PRO A 1 84 ? 5.705 -8.406 -24.562 1.00 81.69 84 PRO A CA 1
ATOM 581 C C . PRO A 1 84 ? 5.798 -6.883 -24.726 1.00 81.69 84 PRO A C 1
ATOM 583 O O . PRO A 1 84 ? 5.121 -6.127 -24.025 1.00 81.69 84 PRO A O 1
ATOM 586 N N . ALA A 1 85 ? 6.589 -6.429 -25.700 1.00 81.62 85 ALA A N 1
ATOM 587 C CA . ALA A 1 85 ? 6.612 -5.023 -26.088 1.00 81.62 85 ALA A CA 1
ATOM 588 C C . ALA A 1 85 ? 5.257 -4.615 -26.703 1.00 81.62 85 ALA A C 1
ATOM 590 O O . ALA A 1 85 ? 4.780 -5.243 -27.650 1.00 81.62 85 ALA A O 1
ATOM 591 N N . GLU A 1 86 ? 4.627 -3.566 -26.166 1.00 81.75 86 GLU A N 1
ATOM 592 C CA . GLU A 1 86 ? 3.358 -3.021 -26.667 1.00 81.75 86 GLU A CA 1
ATOM 593 C C . GLU A 1 86 ? 3.657 -1.860 -27.628 1.00 81.75 86 GLU A C 1
ATOM 595 O O . GLU A 1 86 ? 4.053 -0.778 -27.204 1.00 81.75 86 GLU A O 1
ATOM 600 N N . THR A 1 87 ? 3.481 -2.084 -28.935 1.00 82.56 87 THR A N 1
ATOM 601 C CA . THR A 1 87 ? 3.671 -1.046 -29.971 1.00 82.56 87 THR A CA 1
ATOM 602 C C . THR A 1 87 ? 2.430 -0.176 -30.174 1.00 82.56 87 THR A C 1
ATOM 604 O O . THR A 1 87 ? 2.467 0.807 -30.914 1.00 82.56 87 THR A O 1
ATOM 607 N N . ASP A 1 88 ? 1.301 -0.559 -29.574 1.00 83.12 88 ASP A N 1
ATOM 608 C CA . ASP A 1 88 ? 0.061 0.199 -29.660 1.00 83.12 88 ASP A CA 1
ATOM 609 C C . ASP A 1 88 ? 0.081 1.371 -28.672 1.00 83.12 88 ASP A C 1
ATOM 611 O O . ASP A 1 88 ? -0.062 1.205 -27.461 1.00 83.12 88 ASP A O 1
ATOM 615 N N . ALA A 1 89 ? 0.221 2.582 -29.210 1.00 81.69 89 ALA A N 1
ATOM 616 C CA . ALA A 1 89 ? 0.145 3.819 -28.442 1.00 81.69 89 ALA A CA 1
ATOM 617 C C . ALA A 1 89 ? -1.302 4.253 -28.128 1.00 81.69 89 ALA A C 1
ATOM 619 O O . ALA A 1 89 ? -1.516 5.334 -27.570 1.00 81.69 89 ALA A O 1
ATOM 620 N N . SER A 1 90 ? -2.315 3.457 -28.494 1.00 84.88 90 SER A N 1
ATOM 621 C CA . SER A 1 90 ? -3.697 3.743 -28.134 1.00 84.88 90 SER A CA 1
ATOM 622 C C . SER A 1 90 ? -3.867 3.767 -26.609 1.00 84.88 90 SER A C 1
ATOM 624 O O . SER A 1 90 ? -3.283 2.990 -25.846 1.00 84.88 90 SER A O 1
ATOM 626 N N . PHE A 1 91 ? -4.695 4.695 -26.124 1.00 80.12 91 PHE A N 1
ATOM 627 C CA . PHE A 1 91 ? -4.976 4.847 -24.698 1.00 80.12 91 PHE A CA 1
ATOM 628 C C . PHE A 1 91 ? -6.418 4.428 -24.382 1.00 80.12 91 PHE A C 1
ATOM 630 O O . PHE A 1 91 ? -7.237 5.268 -24.003 1.00 80.12 91 PHE A O 1
ATOM 637 N N . PRO A 1 92 ? -6.785 3.138 -24.557 1.00 84.69 92 PRO A N 1
ATOM 638 C CA . PRO A 1 92 ? -8.133 2.696 -24.260 1.00 84.69 92 PRO A CA 1
ATOM 639 C C . PRO A 1 92 ? -8.379 2.810 -22.762 1.00 84.69 92 PRO A C 1
ATOM 641 O O . PRO A 1 92 ? -7.480 2.580 -21.943 1.00 84.69 92 PRO A O 1
ATOM 644 N N . HIS A 1 93 ? -9.621 3.128 -22.412 1.00 83.25 93 HIS A N 1
ATOM 645 C CA . HIS A 1 93 ? -10.083 3.072 -21.036 1.00 83.25 93 HIS A CA 1
ATOM 646 C C . HIS A 1 93 ? -9.970 1.635 -20.507 1.00 83.25 93 HIS A C 1
ATOM 648 O O . HIS A 1 93 ? -10.477 0.692 -21.119 1.00 83.25 93 HIS A O 1
ATOM 654 N N . ARG A 1 94 ? -9.324 1.473 -19.350 1.00 85.69 94 ARG A N 1
ATOM 655 C CA . ARG A 1 94 ? -9.142 0.189 -18.668 1.00 85.69 94 ARG A CA 1
ATOM 656 C C . ARG A 1 94 ? -9.791 0.286 -17.289 1.00 85.69 94 ARG A C 1
ATOM 658 O O . ARG A 1 94 ? -9.578 1.252 -16.566 1.00 85.69 94 ARG A O 1
ATOM 665 N N . ARG A 1 95 ? -10.613 -0.704 -16.930 1.00 87.69 95 ARG A N 1
ATOM 666 C CA . ARG A 1 95 ? -11.177 -0.782 -15.576 1.00 87.69 95 ARG A CA 1
ATOM 667 C C . ARG A 1 95 ? -10.135 -1.355 -14.631 1.00 87.69 95 ARG A C 1
ATOM 669 O O . ARG A 1 95 ? -9.508 -2.363 -14.961 1.00 87.69 95 ARG A O 1
ATOM 676 N N . ALA A 1 96 ? -9.994 -0.736 -13.466 1.00 91.69 96 ALA A N 1
ATOM 677 C CA . ALA A 1 96 ? -9.133 -1.258 -12.425 1.00 91.69 96 ALA A CA 1
ATOM 678 C C . ALA A 1 96 ? -9.673 -2.603 -11.924 1.00 91.69 96 ALA A C 1
ATOM 680 O O . ALA A 1 96 ? -10.878 -2.791 -11.757 1.00 91.69 96 ALA A O 1
ATOM 681 N N . ARG A 1 97 ? -8.772 -3.552 -11.697 1.00 93.25 97 ARG A N 1
ATOM 682 C CA . ARG A 1 97 ? -9.076 -4.865 -11.128 1.00 93.25 97 ARG A CA 1
ATOM 683 C C . ARG A 1 97 ? -8.251 -5.053 -9.873 1.00 93.25 97 ARG A C 1
ATOM 685 O O . ARG A 1 97 ? -7.107 -4.604 -9.822 1.00 93.25 97 ARG A O 1
ATOM 692 N N . ARG A 1 98 ? -8.825 -5.733 -8.884 1.00 93.69 98 ARG A N 1
ATOM 693 C CA . ARG A 1 98 ? -8.101 -6.118 -7.675 1.00 93.69 98 ARG A CA 1
ATOM 694 C C . ARG A 1 98 ? -6.999 -7.117 -8.037 1.00 93.69 98 ARG A C 1
ATOM 696 O O . ARG A 1 98 ? -7.254 -8.068 -8.774 1.00 93.69 98 ARG A O 1
ATOM 703 N N . LEU A 1 99 ? -5.786 -6.878 -7.551 1.00 93.12 99 LEU A N 1
ATOM 704 C CA . LEU A 1 99 ? -4.639 -7.757 -7.756 1.00 93.12 99 LEU A CA 1
ATOM 705 C C . LEU A 1 99 ? -4.547 -8.794 -6.634 1.00 93.12 99 LEU A C 1
ATOM 707 O O . LEU A 1 99 ? -4.967 -8.545 -5.503 1.00 93.12 99 LEU A O 1
ATOM 711 N N . ALA A 1 100 ? -3.993 -9.961 -6.958 1.00 89.31 100 ALA A N 1
ATOM 712 C CA . ALA A 1 100 ? -3.660 -10.972 -5.964 1.00 89.31 100 ALA A CA 1
ATOM 713 C C . ALA A 1 100 ? -2.417 -10.556 -5.162 1.00 89.31 100 ALA A C 1
ATOM 715 O O . ALA A 1 100 ? -1.533 -9.866 -5.679 1.00 89.31 100 ALA A O 1
ATOM 716 N N . ALA A 1 101 ? -2.340 -11.013 -3.912 1.00 85.12 101 ALA A N 1
ATOM 717 C CA . ALA A 1 101 ? -1.153 -10.832 -3.089 1.00 85.12 101 ALA A CA 1
ATOM 718 C C . ALA A 1 101 ? 0.045 -11.587 -3.703 1.00 85.12 101 ALA A C 1
ATOM 720 O O . ALA A 1 101 ? -0.124 -12.726 -4.150 1.00 85.12 101 ALA A O 1
ATOM 721 N N . PRO A 1 102 ? 1.253 -10.997 -3.725 1.00 84.88 102 PRO A N 1
ATOM 722 C CA . PRO A 1 102 ? 2.458 -11.695 -4.159 1.00 84.88 102 PRO A CA 1
ATOM 723 C C . PRO A 1 102 ? 2.899 -12.755 -3.136 1.00 84.88 102 PRO A C 1
ATOM 725 O O . PRO A 1 102 ? 2.634 -12.633 -1.940 1.00 84.88 102 PRO A O 1
ATOM 728 N N . SER A 1 103 ? 3.619 -13.776 -3.605 1.00 78.69 103 SER A N 1
ATOM 729 C CA . SER A 1 103 ? 4.317 -14.749 -2.756 1.00 78.69 103 SER A CA 1
ATOM 730 C C . SER A 1 103 ? 5.709 -14.249 -2.360 1.00 78.69 103 SER A C 1
ATOM 732 O O . SER A 1 103 ? 6.366 -13.578 -3.154 1.00 78.69 103 SER A O 1
ATOM 734 N N . PHE A 1 104 ? 6.187 -14.639 -1.176 1.00 80.75 104 PHE A N 1
ATOM 735 C CA . PHE A 1 104 ? 7.523 -14.302 -0.671 1.00 80.75 104 PHE A CA 1
ATOM 736 C C . PHE A 1 104 ? 8.303 -15.572 -0.316 1.00 80.75 104 PHE A C 1
ATOM 738 O O . PHE A 1 104 ? 7.720 -16.522 0.202 1.00 80.75 104 PHE A O 1
ATOM 745 N N . ALA A 1 105 ? 9.616 -15.583 -0.572 1.00 75.94 105 ALA A N 1
ATOM 746 C CA . ALA A 1 105 ? 10.476 -16.749 -0.338 1.00 75.94 105 ALA A CA 1
ATOM 747 C C . ALA A 1 105 ? 10.616 -17.116 1.152 1.00 75.94 105 ALA A C 1
ATOM 749 O O . ALA A 1 105 ? 10.660 -18.292 1.489 1.00 75.94 105 ALA A O 1
ATOM 750 N N . HIS A 1 106 ? 10.628 -16.112 2.033 1.00 75.88 106 HIS A N 1
ATOM 751 C CA . HIS A 1 106 ? 10.800 -16.251 3.488 1.00 75.88 106 HIS A CA 1
ATOM 752 C C . HIS A 1 106 ? 9.470 -16.366 4.249 1.00 75.88 106 HIS A C 1
ATOM 754 O O . HIS A 1 106 ? 9.361 -15.980 5.416 1.00 75.88 106 HIS A O 1
ATOM 760 N N . ALA A 1 107 ? 8.410 -16.810 3.568 1.00 82.69 107 ALA A N 1
ATOM 761 C CA . ALA A 1 107 ? 7.086 -16.880 4.163 1.00 82.69 107 ALA A CA 1
ATOM 762 C C . ALA A 1 107 ? 7.051 -17.912 5.302 1.00 82.69 107 ALA A C 1
ATOM 764 O O . ALA A 1 107 ? 7.279 -19.101 5.092 1.00 82.69 107 ALA A O 1
ATOM 765 N N . GLY A 1 108 ? 6.706 -17.454 6.504 1.00 81.56 108 GLY A N 1
ATOM 766 C CA . GLY A 1 108 ? 6.599 -18.287 7.699 1.00 81.56 108 GLY A CA 1
ATOM 767 C C . GLY A 1 108 ? 7.878 -18.421 8.534 1.00 81.56 108 GLY A C 1
ATOM 768 O O . GLY A 1 108 ? 7.801 -18.978 9.630 1.00 81.56 108 GLY A O 1
ATOM 769 N N . ASP A 1 109 ? 9.017 -17.882 8.091 1.00 82.88 109 ASP A N 1
ATOM 770 C CA . ASP A 1 109 ? 10.293 -17.974 8.821 1.00 82.88 109 ASP A CA 1
ATOM 771 C C . ASP A 1 109 ? 10.213 -17.332 10.224 1.00 82.88 109 ASP A C 1
ATOM 773 O O . ASP A 1 109 ? 10.849 -17.794 11.174 1.00 82.88 109 ASP A O 1
ATOM 777 N N . GLY A 1 110 ? 9.375 -16.305 10.391 1.00 74.56 110 GLY A N 1
ATOM 778 C CA . GLY A 1 110 ? 9.147 -15.597 11.653 1.00 74.56 110 GLY A CA 1
ATOM 779 C C . GLY A 1 110 ? 8.124 -16.242 12.592 1.00 74.56 110 GLY A C 1
ATOM 780 O O . GLY A 1 110 ? 7.985 -15.803 13.732 1.00 74.56 110 GLY A O 1
ATOM 781 N N . VAL A 1 111 ? 7.416 -17.297 12.169 1.00 74.94 111 VAL A N 1
ATOM 782 C CA . VAL A 1 111 ? 6.334 -17.923 12.963 1.00 74.94 111 VAL A CA 1
ATOM 783 C C . VAL A 1 111 ? 6.851 -18.526 14.275 1.00 74.94 111 VAL A C 1
ATOM 785 O O . VAL A 1 111 ? 6.122 -18.576 15.264 1.00 74.94 111 VAL A O 1
ATOM 788 N N . SER A 1 112 ? 8.118 -18.947 14.310 1.00 62.62 112 SER A N 1
ATOM 789 C CA . SER A 1 112 ? 8.760 -19.510 15.507 1.00 62.62 112 SER A CA 1
ATOM 790 C C . SER A 1 112 ? 9.348 -18.450 16.451 1.00 62.62 112 SER A C 1
ATOM 792 O O . SER A 1 112 ? 9.767 -18.791 17.555 1.00 62.62 112 SER A O 1
ATOM 794 N N . ALA A 1 113 ? 9.407 -17.181 16.035 1.00 56.75 113 ALA A N 1
ATOM 795 C CA . ALA A 1 113 ? 10.165 -16.130 16.716 1.00 56.75 113 ALA A CA 1
ATOM 796 C C . ALA A 1 113 ? 9.347 -15.292 17.723 1.00 56.75 113 ALA A C 1
ATOM 798 O O . ALA A 1 113 ? 9.909 -14.394 18.348 1.00 56.75 113 ALA A O 1
ATOM 799 N N . GLY A 1 114 ? 8.048 -15.560 17.924 1.00 55.03 114 GLY A N 1
ATOM 800 C CA . GLY A 1 114 ? 7.213 -14.713 18.784 1.00 55.03 114 GLY A CA 1
ATOM 801 C C . GLY A 1 114 ? 5.935 -15.350 19.331 1.00 55.03 114 GLY A C 1
ATOM 802 O O . GLY A 1 114 ? 5.464 -16.388 18.865 1.00 55.03 114 GLY A O 1
ATOM 803 N N . ALA A 1 115 ? 5.364 -14.699 20.349 1.00 60.69 115 ALA A N 1
ATOM 804 C CA . ALA A 1 115 ? 4.024 -14.999 20.840 1.00 60.69 115 ALA A CA 1
ATOM 805 C C . ALA A 1 115 ? 2.991 -14.699 19.744 1.00 60.69 115 ALA A C 1
ATOM 807 O O . ALA A 1 115 ? 3.104 -13.699 19.036 1.00 60.69 115 ALA A O 1
ATOM 808 N N . ARG A 1 116 ? 1.967 -15.551 19.602 1.00 68.56 116 ARG A N 1
ATOM 809 C CA . ARG A 1 116 ? 0.885 -15.292 18.644 1.00 68.56 116 ARG A CA 1
ATOM 810 C C . ARG A 1 116 ? 0.154 -14.008 19.050 1.00 68.56 116 ARG A C 1
ATOM 812 O O . ARG A 1 116 ? -0.301 -13.942 20.195 1.00 68.56 116 ARG A O 1
ATOM 819 N N . PRO A 1 117 ? 0.012 -13.021 18.152 1.00 82.81 117 PRO A N 1
ATOM 820 C CA . PRO A 1 117 ? -0.676 -11.788 18.488 1.00 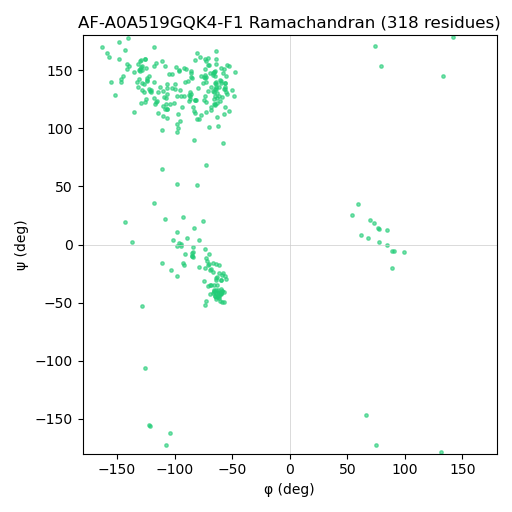82.81 117 PRO A CA 1
ATOM 821 C C . PRO A 1 117 ? -2.150 -12.067 18.781 1.00 82.81 117 PRO A C 1
ATOM 823 O O . PRO A 1 117 ? -2.771 -12.978 18.220 1.00 82.81 117 PRO A O 1
ATOM 826 N N . GLU A 1 118 ? -2.725 -11.259 19.665 1.00 93.44 118 GLU A N 1
ATOM 827 C CA . GLU A 1 118 ? -4.166 -11.250 19.866 1.00 93.44 118 GLU A CA 1
ATOM 828 C C . GLU A 1 118 ? -4.868 -10.893 18.548 1.00 93.44 118 GLU A C 1
ATOM 830 O O . GLU A 1 118 ? -4.441 -10.008 17.800 1.00 93.44 118 GLU A O 1
ATOM 835 N N . THR A 1 119 ? -5.967 -11.585 18.261 1.00 96.19 119 THR A N 1
ATOM 836 C CA . THR A 1 119 ? -6.697 -11.454 16.997 1.00 96.19 119 THR A CA 1
ATOM 837 C C . THR A 1 119 ? -8.198 -11.366 17.225 1.00 96.19 119 THR A C 1
ATOM 839 O O . THR A 1 119 ? -8.729 -11.985 18.147 1.00 96.19 119 THR A O 1
ATOM 842 N N . VAL A 1 120 ? -8.881 -10.640 16.342 1.00 96.25 120 VAL A N 1
ATOM 843 C CA . VAL A 1 120 ? -10.338 -10.681 16.185 1.00 96.25 120 VAL A CA 1
ATOM 844 C C . VAL A 1 120 ? -10.695 -11.566 14.993 1.00 96.25 120 VAL A C 1
ATOM 846 O O . VAL A 1 120 ? -10.033 -11.520 13.955 1.00 96.25 120 VAL A O 1
ATOM 849 N N . ALA A 1 121 ? -11.729 -12.392 15.142 1.00 95.56 121 ALA A N 1
ATOM 850 C CA . ALA A 1 121 ? -12.209 -13.256 14.071 1.00 95.56 121 ALA A CA 1
ATOM 851 C C . ALA A 1 121 ? -13.220 -12.508 13.192 1.00 95.56 121 ALA A C 1
ATOM 853 O O . ALA A 1 121 ? -14.213 -11.983 13.697 1.00 95.56 121 ALA A O 1
ATOM 854 N N . VAL A 1 122 ? -12.997 -12.515 11.882 1.00 96.06 122 VAL A N 1
ATOM 855 C CA . VAL A 1 122 ? -13.958 -12.063 10.875 1.00 96.06 122 VAL A CA 1
ATOM 856 C C . VAL A 1 122 ? -14.613 -13.301 10.276 1.00 96.06 122 VAL A C 1
ATOM 858 O O . VAL A 1 122 ? -13.935 -14.201 9.779 1.00 96.06 122 VAL A O 1
ATOM 861 N N . GLN A 1 123 ? -15.938 -13.367 10.382 1.00 94.94 123 GLN A N 1
ATOM 862 C CA . GLN A 1 123 ? -16.705 -14.536 9.963 1.00 94.94 123 GLN A CA 1
ATOM 863 C C . GLN A 1 123 ? -16.859 -14.588 8.437 1.00 94.94 123 GLN A C 1
ATOM 865 O O . GLN A 1 123 ? -17.020 -13.533 7.810 1.00 94.94 123 GLN A O 1
ATOM 870 N N . PRO A 1 124 ? -16.859 -15.794 7.842 1.00 95.94 124 PRO A N 1
ATOM 871 C CA . PRO A 1 124 ? -17.163 -15.950 6.430 1.00 95.94 124 PRO A CA 1
ATOM 872 C C . PRO A 1 124 ? -18.606 -15.534 6.127 1.00 95.94 124 PRO A C 1
ATOM 874 O O . PRO A 1 124 ? -19.479 -15.584 6.996 1.00 95.94 124 PRO A O 1
ATOM 877 N N . GLY A 1 125 ? -18.854 -15.149 4.880 1.00 96.56 125 GLY A N 1
ATOM 878 C CA . GLY A 1 125 ? -20.171 -14.771 4.381 1.00 96.56 125 GLY A CA 1
ATOM 879 C C . GLY A 1 125 ? -20.173 -13.462 3.602 1.00 96.56 125 GLY A C 1
ATOM 880 O O . GLY A 1 125 ? -19.139 -12.826 3.388 1.00 96.56 125 GLY A O 1
ATOM 881 N N . GLU A 1 126 ? -21.370 -13.079 3.168 1.00 97.94 126 GLU A N 1
ATOM 882 C CA . GLU A 1 126 ? -21.629 -11.787 2.545 1.00 97.94 126 GLU A CA 1
ATOM 883 C C . GLU A 1 126 ? -21.913 -10.737 3.621 1.00 97.94 126 GLU A C 1
ATOM 885 O O . GLU A 1 126 ? -22.764 -10.926 4.491 1.00 97.94 126 GLU A O 1
ATOM 890 N N . HIS A 1 127 ? -21.216 -9.608 3.537 1.00 97.12 127 HIS A N 1
ATOM 891 C CA . HIS A 1 127 ? -21.348 -8.485 4.456 1.00 97.12 127 HIS A CA 1
ATOM 892 C C . HIS A 1 127 ? -21.661 -7.221 3.666 1.00 97.12 127 HIS A C 1
ATOM 894 O O . HIS A 1 127 ? -20.912 -6.847 2.765 1.00 97.12 127 HIS A O 1
ATOM 900 N N . VAL A 1 128 ? -22.749 -6.533 4.005 1.00 97.50 128 VAL A N 1
ATOM 901 C CA . VAL A 1 128 ? -23.041 -5.214 3.428 1.00 97.50 128 VAL A CA 1
ATOM 902 C C . VAL A 1 128 ? -22.238 -4.170 4.194 1.00 97.50 128 VAL A C 1
ATOM 904 O O . VAL A 1 128 ? -22.472 -3.939 5.380 1.00 97.50 128 VAL A O 1
ATOM 907 N N . LEU A 1 129 ? -21.276 -3.551 3.517 1.00 97.38 129 LEU A N 1
ATOM 908 C CA . LEU A 1 129 ? -20.386 -2.549 4.082 1.00 97.38 129 LEU A CA 1
ATOM 909 C C . LEU A 1 129 ? -20.706 -1.163 3.535 1.00 97.38 129 LEU A C 1
ATOM 911 O O . LEU A 1 129 ? -20.701 -0.925 2.326 1.00 97.38 129 LEU A O 1
ATOM 915 N N . THR A 1 130 ? -20.906 -0.224 4.453 1.00 97.88 130 THR A N 1
ATOM 916 C CA . THR A 1 130 ? -20.892 1.206 4.152 1.00 97.88 130 THR A CA 1
ATOM 917 C C . THR A 1 130 ? -19.449 1.648 3.946 1.00 97.88 130 THR A C 1
ATOM 919 O O . THR A 1 130 ? -18.620 1.483 4.840 1.00 97.88 130 THR A O 1
ATOM 922 N N . VAL A 1 131 ? -19.143 2.250 2.801 1.00 97.25 131 VAL A N 1
ATOM 923 C CA . VAL A 1 131 ? -17.834 2.841 2.511 1.00 97.25 131 VAL A CA 1
ATOM 924 C C . VAL A 1 131 ? -17.998 4.342 2.355 1.00 97.25 131 VAL A C 1
ATOM 926 O O . VAL A 1 131 ? -18.767 4.815 1.517 1.00 97.25 131 VAL A O 1
ATOM 929 N N . ARG A 1 132 ? -17.256 5.099 3.162 1.00 96.81 132 ARG A N 1
ATOM 930 C CA . ARG A 1 132 ? -17.180 6.560 3.097 1.00 96.81 132 ARG A CA 1
ATOM 931 C C . ARG A 1 132 ? -15.839 6.970 2.515 1.00 96.81 132 ARG A C 1
ATOM 933 O O . ARG A 1 132 ? -14.817 6.389 2.854 1.00 96.81 132 ARG A O 1
ATOM 940 N N . PHE A 1 133 ? -15.815 7.959 1.643 1.00 95.06 133 PHE A N 1
ATOM 941 C CA . PHE A 1 133 ? -14.568 8.430 1.044 1.00 95.06 133 PHE A CA 1
ATOM 942 C C . PHE A 1 133 ? -14.741 9.858 0.554 1.00 95.06 133 PHE A C 1
ATOM 944 O O . PHE A 1 133 ? -15.862 10.323 0.348 1.00 95.06 133 PHE A O 1
ATOM 951 N N . ARG A 1 134 ? -13.633 10.558 0.336 1.00 92.25 134 ARG A N 1
ATOM 952 C CA . ARG A 1 134 ? -13.679 11.846 -0.348 1.00 92.25 134 ARG A CA 1
ATOM 953 C C . ARG A 1 134 ? -13.586 11.635 -1.853 1.00 92.25 134 ARG A C 1
ATOM 955 O O . ARG A 1 134 ? -12.647 10.987 -2.310 1.00 92.25 134 ARG A O 1
ATOM 962 N N . GLN A 1 135 ? -14.502 12.223 -2.621 1.00 87.75 135 GLN A N 1
ATOM 963 C CA . GLN A 1 135 ? -14.402 12.214 -4.079 1.00 87.75 135 GLN A CA 1
ATOM 964 C C . GLN A 1 135 ? -13.164 13.001 -4.515 1.00 87.75 135 GLN A C 1
ATOM 966 O O . GLN A 1 135 ? -13.048 14.194 -4.240 1.00 87.75 135 GLN A O 1
ATOM 971 N N . ARG A 1 136 ? -12.248 12.335 -5.214 1.00 85.81 136 ARG A N 1
ATOM 972 C CA . ARG A 1 136 ? -11.063 12.943 -5.832 1.00 85.81 136 ARG A CA 1
ATOM 973 C C . ARG A 1 136 ? -11.120 12.756 -7.348 1.00 85.81 136 ARG A C 1
ATOM 975 O O . ARG A 1 136 ? -11.925 11.980 -7.863 1.00 85.81 136 ARG A O 1
ATOM 982 N N . GLU A 1 137 ? -10.221 13.424 -8.054 1.00 82.50 137 GLU A N 1
ATOM 983 C CA . GLU A 1 137 ? -10.063 13.417 -9.517 1.00 82.50 137 GLU A CA 1
ATOM 984 C C . GLU A 1 137 ? -9.741 12.027 -10.065 1.00 82.50 137 GLU A C 1
ATOM 986 O O . GLU A 1 137 ? -9.869 11.779 -11.257 1.00 82.50 137 GLU A O 1
ATOM 991 N N . THR A 1 138 ? -9.302 11.118 -9.196 1.00 81.31 138 THR A N 1
ATOM 992 C CA . THR A 1 138 ? -8.970 9.732 -9.525 1.00 81.31 138 THR A CA 1
ATOM 993 C C . THR A 1 138 ? -10.117 8.764 -9.233 1.00 81.31 138 THR A C 1
ATOM 995 O O . THR A 1 138 ? -9.965 7.560 -9.457 1.00 81.31 138 THR A O 1
ATOM 998 N N . GLY A 1 139 ? -11.264 9.263 -8.758 1.00 84.56 139 GLY A N 1
ATOM 999 C CA . GLY A 1 139 ? -12.410 8.449 -8.369 1.00 84.56 139 GLY A CA 1
ATOM 1000 C C . GLY A 1 139 ? -12.106 7.584 -7.146 1.00 84.56 139 GLY A C 1
ATOM 1001 O O . GLY A 1 139 ? -11.339 7.977 -6.268 1.00 84.56 139 GLY A O 1
ATOM 1002 N N . MET A 1 140 ? -12.705 6.392 -7.104 1.00 87.19 140 MET A N 1
ATOM 1003 C CA . MET A 1 140 ? -12.524 5.420 -6.021 1.00 87.19 140 MET A CA 1
ATOM 1004 C C . MET A 1 140 ? -12.074 4.071 -6.600 1.00 87.19 140 MET A C 1
ATOM 1006 O O . MET A 1 140 ? -10.925 3.954 -7.029 1.00 87.19 140 MET A O 1
ATOM 1010 N N . TYR A 1 141 ? -12.955 3.068 -6.650 1.00 86.19 141 TYR A N 1
ATOM 1011 C CA . TYR A 1 141 ? -12.651 1.738 -7.191 1.00 86.19 141 TYR A CA 1
ATOM 1012 C C . TYR A 1 141 ? -12.547 1.750 -8.714 1.00 86.19 141 TYR A C 1
ATOM 1014 O O . TYR A 1 141 ? -11.530 1.346 -9.273 1.00 86.19 141 TYR A O 1
ATOM 1022 N N . ASP A 1 142 ? -13.572 2.282 -9.373 1.00 73.81 142 ASP A N 1
ATOM 1023 C CA . ASP A 1 142 ? -13.529 2.570 -10.799 1.00 73.81 142 ASP A CA 1
ATOM 1024 C C . ASP A 1 142 ? -12.839 3.918 -11.055 1.00 73.81 142 ASP A C 1
ATOM 1026 O O . ASP A 1 142 ? -12.726 4.767 -10.158 1.00 73.81 142 ASP A O 1
ATOM 1030 N N . GLY A 1 143 ? -12.349 4.103 -12.286 1.00 64.75 143 GLY A N 1
ATOM 1031 C CA . GLY A 1 143 ? -11.786 5.375 -12.737 1.00 64.75 143 GLY A CA 1
ATOM 1032 C C . GLY A 1 143 ? -12.758 6.530 -12.494 1.00 64.75 143 GLY A C 1
ATOM 1033 O O . GLY A 1 143 ? -13.973 6.327 -12.419 1.00 64.75 143 GLY A O 1
ATOM 1034 N N . ALA A 1 144 ? -12.231 7.745 -12.336 1.00 59.44 144 ALA A N 1
ATOM 1035 C CA . ALA A 1 144 ? -13.083 8.908 -12.138 1.00 59.44 144 ALA A CA 1
ATOM 1036 C C . ALA A 1 144 ? -14.105 9.002 -13.278 1.00 59.44 144 ALA A C 1
ATOM 1038 O O . ALA A 1 144 ? -13.708 8.914 -14.445 1.00 59.44 144 ALA A O 1
ATOM 1039 N N . PRO A 1 145 ? -15.407 9.158 -12.978 1.00 56.56 145 PRO A N 1
ATOM 1040 C CA . PRO A 1 145 ? -16.369 9.435 -14.028 1.00 56.56 145 PRO A CA 1
ATOM 1041 C C . PRO A 1 145 ? -15.887 10.684 -14.770 1.00 56.56 145 PRO A C 1
ATOM 1043 O O . PRO A 1 145 ? -15.523 11.674 -14.135 1.00 56.56 145 PRO A O 1
ATOM 1046 N N . TYR A 1 146 ? -15.838 10.635 -16.103 1.00 54.31 146 TYR A N 1
ATOM 1047 C CA . TYR A 1 146 ? -15.679 11.861 -16.874 1.00 54.31 146 TYR A CA 1
ATOM 1048 C C . TYR A 1 146 ? -16.910 12.711 -16.589 1.00 54.31 146 TYR A C 1
ATOM 1050 O O . TYR A 1 146 ? -18.026 12.353 -16.970 1.00 54.31 146 TYR A O 1
ATOM 1058 N N . VAL A 1 147 ? -16.709 13.795 -15.854 1.00 56.50 147 VAL A N 1
ATOM 1059 C CA . VAL A 1 147 ? -17.756 14.758 -15.577 1.00 56.50 147 VAL A CA 1
ATOM 1060 C C . VAL A 1 147 ? -17.394 16.018 -16.344 1.00 56.50 147 VAL A C 1
ATOM 1062 O O . VAL A 1 147 ? -16.412 16.682 -16.019 1.00 56.50 147 VAL A O 1
ATOM 1065 N N . ASP A 1 148 ? -18.176 16.325 -17.379 1.00 51.53 148 ASP A N 1
ATOM 1066 C CA . ASP A 1 148 ? -18.119 17.608 -18.085 1.00 51.53 148 ASP A CA 1
ATOM 1067 C C . ASP A 1 148 ? -18.733 18.696 -17.185 1.00 51.53 148 ASP A C 1
ATOM 1069 O O . ASP A 1 148 ? -19.855 19.164 -17.377 1.00 51.53 148 ASP A O 1
ATOM 1073 N N . GLU A 1 149 ? -18.038 18.998 -16.088 1.00 55.44 149 GLU A N 1
ATOM 1074 C CA . GLU A 1 149 ? -18.441 19.997 -15.105 1.00 55.44 149 GLU A CA 1
ATOM 1075 C C . GLU A 1 149 ? -17.700 21.306 -15.384 1.00 55.44 149 GLU A C 1
ATOM 1077 O O . GLU A 1 149 ? -16.553 21.520 -14.985 1.00 55.44 149 GLU A O 1
ATOM 1082 N N . TRP A 1 150 ? -18.383 22.205 -16.095 1.00 54.69 150 TRP A N 1
ATOM 1083 C CA . TRP A 1 150 ? -17.948 23.587 -16.246 1.00 54.69 150 TRP A CA 1
ATOM 1084 C C . TRP A 1 150 ? -18.171 24.372 -14.947 1.00 54.69 150 TRP A C 1
ATOM 1086 O O . TRP A 1 150 ? -19.131 24.144 -14.211 1.00 54.69 150 TRP A O 1
ATOM 1096 N N . LYS A 1 151 ? -17.267 25.321 -14.679 1.00 50.06 151 LYS A N 1
ATOM 1097 C CA . LYS A 1 151 ? -17.231 26.154 -13.470 1.00 50.06 151 LYS A CA 1
ATOM 1098 C C . LYS A 1 151 ? -18.596 26.765 -13.099 1.00 50.06 151 LYS A C 1
ATOM 1100 O O . LYS A 1 151 ? -19.343 27.177 -13.988 1.00 50.06 151 LYS A O 1
ATOM 1105 N N . PRO A 1 152 ? -18.849 26.957 -11.790 1.00 52.66 152 PRO A N 1
ATOM 1106 C CA . PRO A 1 152 ? -17.867 26.875 -10.700 1.00 52.66 152 PRO A CA 1
ATOM 1107 C C . PRO A 1 152 ? -17.775 25.474 -10.058 1.00 52.66 152 PRO A C 1
ATOM 1109 O O . PRO A 1 152 ? -18.774 24.932 -9.608 1.00 52.66 152 PRO A O 1
ATOM 1112 N N . LEU A 1 153 ? -16.563 24.912 -9.955 1.00 64.69 153 LEU A N 1
ATOM 1113 C CA . LEU A 1 153 ? -16.231 23.911 -8.922 1.00 64.69 153 LEU A CA 1
ATOM 1114 C C . LEU A 1 153 ? -15.793 24.714 -7.686 1.00 64.69 153 LEU A C 1
ATOM 1116 O O . LEU A 1 153 ? -14.995 25.637 -7.893 1.00 64.69 153 LEU A O 1
ATOM 1120 N N . PRO A 1 154 ? -16.286 24.471 -6.449 1.00 51.56 154 PRO A N 1
ATOM 1121 C CA . PRO A 1 154 ? -16.964 23.299 -5.851 1.00 51.56 154 PRO A CA 1
ATOM 1122 C C . PRO A 1 154 ? -18.507 23.357 -5.953 1.00 51.56 154 PRO A C 1
ATOM 1124 O O . PRO A 1 154 ? -19.057 24.460 -5.969 1.00 51.56 154 PRO A O 1
ATOM 1127 N N . PRO A 1 155 ? -19.223 22.203 -6.005 1.00 59.03 155 PRO A N 1
ATOM 1128 C CA . PRO A 1 155 ? -19.435 21.389 -4.792 1.00 59.03 155 PRO A CA 1
ATOM 1129 C C . PRO A 1 155 ? -19.283 19.851 -4.911 1.00 59.03 155 PRO A C 1
ATOM 1131 O O . PRO A 1 155 ? -19.522 19.174 -3.917 1.00 59.03 155 PRO A O 1
ATOM 1134 N N . ARG A 1 156 ? -18.922 19.267 -6.067 1.00 70.69 156 ARG A N 1
ATOM 1135 C CA . ARG A 1 156 ? -18.932 17.791 -6.267 1.00 70.69 156 ARG A CA 1
ATOM 1136 C C . ARG A 1 156 ? -17.574 17.088 -6.229 1.00 70.69 156 ARG A C 1
ATOM 1138 O O . ARG A 1 156 ? -17.532 15.882 -5.993 1.00 70.69 156 ARG A O 1
ATOM 1145 N N . LEU A 1 157 ? -16.489 17.819 -6.465 1.00 76.00 157 LEU A N 1
ATOM 1146 C CA . LEU A 1 157 ? -15.117 17.365 -6.235 1.00 76.00 157 LEU A CA 1
ATOM 1147 C C . LEU A 1 157 ? -14.745 17.716 -4.785 1.00 76.00 157 LEU A C 1
ATOM 1149 O O . LEU A 1 157 ? -15.135 18.775 -4.298 1.00 76.00 157 LEU A O 1
ATOM 1153 N N . HIS A 1 158 ? -14.031 16.832 -4.090 1.00 82.06 158 HIS A N 1
ATOM 1154 C CA . HIS A 1 158 ? -13.704 16.909 -2.657 1.00 82.06 158 HIS A CA 1
ATOM 1155 C C . HIS A 1 158 ? -14.876 16.757 -1.677 1.00 82.06 158 HIS A C 1
ATOM 1157 O O . HIS A 1 158 ? -14.655 16.879 -0.467 1.00 82.06 158 HIS A O 1
ATOM 1163 N N . ASP A 1 159 ? -16.091 16.454 -2.136 1.00 85.88 159 ASP A N 1
ATOM 1164 C CA . ASP A 1 159 ? -17.196 16.140 -1.232 1.00 85.88 159 ASP A CA 1
ATOM 1165 C C . ASP A 1 159 ? -17.044 14.748 -0.602 1.00 85.88 159 ASP A C 1
ATOM 1167 O O . ASP A 1 159 ? -16.287 13.886 -1.060 1.00 85.88 159 ASP A O 1
ATOM 1171 N N . GLN A 1 160 ? -17.735 14.546 0.516 1.00 90.81 160 GLN A N 1
ATOM 1172 C CA . GLN A 1 160 ? -17.797 13.246 1.170 1.00 90.81 160 GLN A CA 1
ATOM 1173 C C . GLN A 1 160 ? -18.858 12.397 0.472 1.00 90.81 160 GLN A C 1
ATOM 1175 O O . GLN A 1 160 ? -20.021 12.789 0.374 1.00 90.81 160 GLN A O 1
ATOM 1180 N N . ARG A 1 161 ? -18.458 11.220 0.005 1.00 91.25 161 ARG A N 1
ATOM 1181 C CA . ARG A 1 161 ? -19.310 10.234 -0.652 1.00 91.25 161 ARG A CA 1
ATOM 1182 C C . ARG A 1 161 ? -19.528 9.042 0.256 1.00 91.25 161 ARG A C 1
ATOM 1184 O O . ARG A 1 161 ? -18.725 8.740 1.136 1.00 91.25 161 ARG A O 1
ATOM 1191 N N . THR A 1 162 ? -20.649 8.375 0.034 1.00 94.69 162 THR A N 1
ATOM 1192 C CA . THR A 1 162 ? -20.983 7.101 0.663 1.00 94.69 162 THR A CA 1
ATOM 1193 C C . THR A 1 162 ? -21.448 6.150 -0.427 1.00 94.69 162 THR A C 1
ATOM 1195 O O . THR A 1 162 ? -22.218 6.554 -1.299 1.00 94.69 162 THR A O 1
ATOM 1198 N N . LEU A 1 163 ? -20.976 4.911 -0.382 1.00 93.12 163 LEU A N 1
ATOM 1199 C CA . LEU A 1 163 ? -21.511 3.807 -1.170 1.00 93.12 163 LEU A CA 1
ATOM 1200 C C . LEU A 1 163 ? -21.731 2.595 -0.270 1.00 93.12 163 LEU A C 1
ATOM 1202 O O . LEU A 1 163 ? -21.080 2.461 0.765 1.00 93.12 163 LEU A O 1
ATOM 1206 N N . GLU A 1 164 ? -22.638 1.721 -0.680 1.00 95.56 164 GLU A N 1
ATOM 1207 C CA . GLU A 1 164 ? -22.806 0.400 -0.084 1.00 95.56 164 GLU A CA 1
ATOM 1208 C C . GLU A 1 164 ? -22.166 -0.631 -1.008 1.00 95.56 164 GLU A C 1
ATOM 1210 O O . GLU A 1 164 ? -22.341 -0.583 -2.229 1.00 95.56 164 GLU A O 1
ATOM 1215 N N . ARG A 1 165 ? -21.404 -1.557 -0.429 1.00 93.19 165 ARG A N 1
ATOM 1216 C CA . ARG A 1 165 ? -20.771 -2.654 -1.158 1.00 93.19 165 ARG A CA 1
ATOM 1217 C C . ARG A 1 165 ? -21.017 -3.966 -0.435 1.00 93.19 165 ARG A C 1
ATOM 1219 O O . ARG A 1 165 ? -20.924 -4.024 0.785 1.00 93.19 165 ARG A O 1
ATOM 1226 N N . VAL A 1 166 ? -21.282 -5.023 -1.194 1.00 95.81 166 VAL A N 1
ATOM 1227 C CA . VAL A 1 166 ? -21.265 -6.389 -0.667 1.00 95.81 166 VAL A CA 1
ATOM 1228 C C . VAL A 1 166 ? -19.821 -6.882 -0.679 1.00 95.81 166 VAL A C 1
ATOM 1230 O O . VAL A 1 166 ? -19.218 -7.008 -1.744 1.00 95.81 166 VAL A O 1
ATOM 1233 N N . ALA A 1 167 ? -19.263 -7.119 0.502 1.00 94.69 167 ALA A N 1
ATOM 1234 C CA . ALA A 1 167 ? -17.978 -7.770 0.689 1.00 94.69 167 ALA A CA 1
ATOM 1235 C C . ALA A 1 167 ? -18.191 -9.263 0.941 1.00 94.69 167 ALA A C 1
ATOM 1237 O O . ALA A 1 167 ? -19.026 -9.643 1.761 1.00 94.69 167 ALA A O 1
ATOM 1238 N N . VAL A 1 16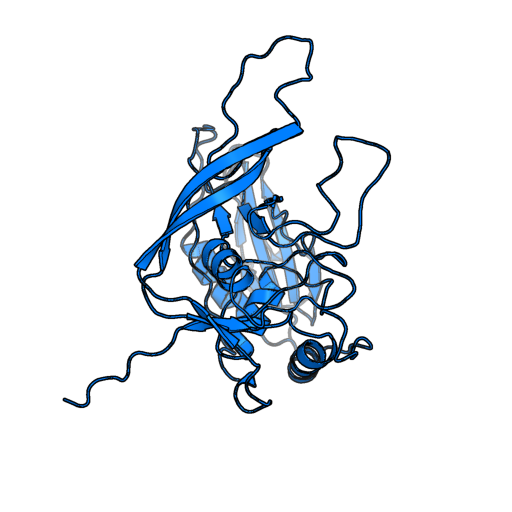8 ? -17.423 -10.105 0.255 1.00 95.81 168 VAL A N 1
ATOM 1239 C CA . VAL A 1 168 ? -17.470 -11.558 0.436 1.00 95.81 168 VAL A CA 1
ATOM 1240 C C . VAL A 1 168 ? -16.220 -11.989 1.186 1.00 95.81 168 VAL A C 1
ATOM 1242 O O . VAL A 1 168 ? -15.106 -11.840 0.687 1.00 95.81 168 VAL A O 1
ATOM 1245 N N . VAL A 1 169 ? -16.409 -12.528 2.387 1.00 94.94 169 VAL A N 1
ATOM 1246 C CA . VAL A 1 169 ? -15.351 -13.187 3.153 1.00 94.94 169 VAL A CA 1
ATOM 1247 C C . VAL A 1 169 ? -15.497 -14.686 2.912 1.00 94.94 169 VAL A C 1
ATOM 1249 O O . VAL A 1 169 ? -16.413 -15.317 3.431 1.00 94.94 169 VAL A O 1
ATOM 1252 N N . GLU A 1 170 ? -14.632 -15.262 2.077 1.00 91.12 170 GLU A N 1
ATOM 1253 C CA . GLU A 1 170 ? -14.772 -16.662 1.637 1.00 91.12 170 GLU A CA 1
ATOM 1254 C C . GLU A 1 170 ? -14.536 -17.672 2.767 1.00 91.12 170 GLU A C 1
ATOM 1256 O O . GLU A 1 170 ? -15.173 -18.721 2.827 1.00 91.12 170 GLU A O 1
ATOM 1261 N N . ARG A 1 171 ? -13.617 -17.350 3.678 1.00 91.00 171 ARG A N 1
ATOM 1262 C CA . ARG A 1 171 ? -13.194 -18.205 4.790 1.00 91.00 171 ARG A CA 1
ATOM 1263 C C . ARG A 1 171 ? -13.014 -17.374 6.054 1.00 91.00 171 ARG A C 1
ATOM 1265 O O . ARG A 1 171 ? -12.734 -16.185 5.932 1.00 91.00 171 ARG A O 1
ATOM 1272 N N . PRO A 1 172 ? -13.158 -17.962 7.254 1.00 92.81 172 PRO A N 1
ATOM 1273 C CA . PRO A 1 172 ? -12.840 -17.248 8.480 1.00 92.81 172 PRO A CA 1
ATOM 1274 C C . PRO A 1 172 ? -11.396 -16.746 8.444 1.00 92.81 172 PRO A C 1
ATOM 1276 O O . PRO A 1 172 ? -10.473 -17.469 8.057 1.00 92.81 172 PRO A O 1
ATOM 1279 N N . VAL A 1 173 ? -11.211 -15.498 8.862 1.00 95.12 173 VAL A N 1
ATOM 1280 C CA . VAL A 1 173 ? -9.888 -14.890 8.982 1.00 95.12 173 VAL A CA 1
ATOM 1281 C C . VAL A 1 173 ? -9.714 -14.269 10.356 1.00 95.12 173 VAL A C 1
ATOM 1283 O O . VAL A 1 173 ? -10.673 -13.857 11.011 1.00 95.12 173 VAL A O 1
ATOM 1286 N N . ARG A 1 174 ? -8.467 -14.191 10.801 1.00 96.56 174 ARG A N 1
ATOM 1287 C CA . ARG A 1 174 ? -8.081 -13.622 12.087 1.00 96.56 174 ARG A CA 1
ATOM 1288 C C . ARG A 1 174 ? -7.256 -12.375 11.832 1.00 96.56 174 ARG A C 1
ATOM 1290 O O . ARG A 1 174 ? -6.149 -12.475 11.319 1.00 96.56 174 ARG A O 1
ATOM 1297 N N . VAL A 1 175 ? -7.773 -11.208 12.196 1.00 97.31 175 VAL A N 1
ATOM 1298 C CA . VAL A 1 175 ? -7.079 -9.922 12.028 1.00 97.31 175 VAL A CA 1
ATOM 1299 C C . VAL A 1 175 ? -6.446 -9.515 13.355 1.00 97.31 175 VAL A C 1
ATOM 1301 O O . VAL A 1 175 ? -7.095 -9.600 14.397 1.00 97.31 175 VAL A O 1
ATOM 1304 N N . ALA A 1 176 ? -5.186 -9.076 13.340 1.00 97.69 176 ALA A N 1
ATOM 1305 C CA . ALA A 1 176 ? -4.489 -8.604 14.535 1.00 97.69 176 ALA A CA 1
ATOM 1306 C C . ALA A 1 176 ? -5.243 -7.448 15.217 1.00 97.69 176 ALA A C 1
ATOM 1308 O O . ALA A 1 176 ? -5.655 -6.476 14.569 1.00 97.69 176 ALA A O 1
ATOM 1309 N N . VAL A 1 177 ? -5.393 -7.531 16.543 1.00 97.25 177 VAL A N 1
ATOM 1310 C CA . VAL A 1 177 ? -6.143 -6.526 17.316 1.00 97.25 177 VAL A CA 1
ATOM 1311 C C . VAL A 1 177 ? -5.459 -5.169 17.376 1.00 97.25 177 VAL A C 1
ATOM 1313 O O . VAL A 1 177 ? -6.156 -4.184 17.590 1.00 97.25 177 VAL A O 1
ATOM 1316 N N . ALA A 1 178 ? -4.144 -5.091 17.151 1.00 97.38 178 ALA A N 1
ATOM 1317 C CA . ALA A 1 178 ? -3.345 -3.862 17.097 1.00 97.38 178 ALA A CA 1
ATOM 1318 C C . ALA A 1 178 ? -2.476 -3.834 15.825 1.00 97.38 178 ALA A C 1
ATOM 1320 O O . ALA A 1 178 ? -2.216 -4.886 15.238 1.00 97.38 178 ALA A O 1
ATOM 1321 N N . GLU A 1 179 ? -2.043 -2.643 15.389 1.00 98.50 179 GLU A N 1
ATOM 1322 C CA . GLU A 1 179 ? -0.989 -2.503 14.373 1.00 98.50 179 GLU A CA 1
ATOM 1323 C C . GLU A 1 179 ? 0.282 -3.260 14.781 1.00 98.50 179 GLU A C 1
ATOM 1325 O O . GLU A 1 179 ? 0.551 -3.433 15.971 1.00 98.50 179 GLU A O 1
ATOM 1330 N N . VAL A 1 180 ? 1.091 -3.660 13.801 1.00 98.25 180 VAL A N 1
ATOM 1331 C CA . VAL A 1 180 ? 2.457 -4.127 14.067 1.00 98.25 180 VAL A CA 1
ATOM 1332 C C . VAL A 1 180 ? 3.224 -2.998 14.753 1.00 98.25 180 VAL A C 1
ATOM 1334 O O . VAL A 1 180 ? 3.234 -1.863 14.272 1.00 98.25 180 VAL A O 1
ATOM 1337 N N . SER A 1 181 ? 3.821 -3.294 15.903 1.00 98.00 181 SER A N 1
ATOM 1338 C CA . SER A 1 181 ? 4.616 -2.342 16.680 1.00 98.00 181 SER A CA 1
ATOM 1339 C C . SER A 1 181 ? 6.013 -2.138 16.106 1.00 98.00 181 SER A C 1
ATOM 1341 O O . SER A 1 181 ? 6.524 -2.978 15.362 1.00 98.00 181 SER A O 1
ATOM 1343 N N . GLU A 1 182 ? 6.666 -1.043 16.496 1.00 98.38 182 GLU A N 1
ATOM 1344 C CA . GLU A 1 182 ? 8.083 -0.828 16.194 1.00 98.38 182 GLU A CA 1
ATOM 1345 C C . GLU A 1 182 ? 8.943 -1.987 16.737 1.00 98.38 182 GLU A C 1
ATOM 1347 O O . GLU A 1 182 ? 9.815 -2.477 16.025 1.00 98.38 182 GLU A O 1
ATOM 1352 N N . ALA A 1 183 ? 8.653 -2.498 17.943 1.00 96.94 183 ALA A N 1
ATOM 1353 C CA . ALA A 1 183 ? 9.343 -3.661 18.513 1.00 96.94 183 ALA A CA 1
ATOM 1354 C C . ALA A 1 183 ? 9.199 -4.934 17.657 1.00 96.94 183 ALA A C 1
ATOM 1356 O O . ALA A 1 183 ? 10.192 -5.597 17.366 1.00 96.94 183 ALA A O 1
ATOM 1357 N N . GLU A 1 184 ? 7.977 -5.274 17.239 1.00 96.12 184 GLU A N 1
ATOM 1358 C CA . GLU A 1 184 ? 7.708 -6.460 16.413 1.00 96.12 184 GLU A CA 1
ATOM 1359 C C . GLU A 1 184 ? 8.350 -6.344 15.027 1.00 96.12 184 GLU A C 1
ATOM 1361 O O . GLU A 1 184 ? 8.895 -7.319 14.508 1.00 96.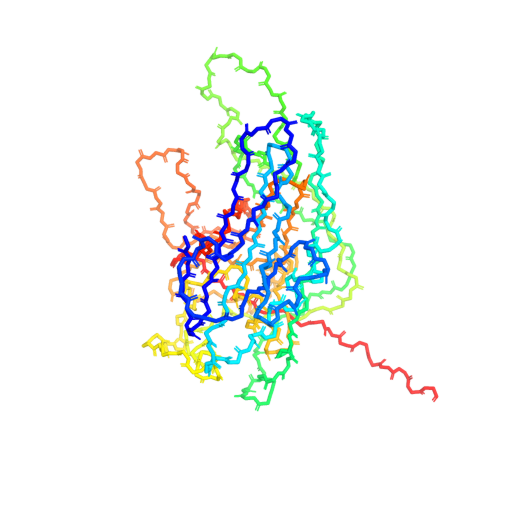12 184 GLU A O 1
ATOM 1366 N N . TYR A 1 185 ? 8.311 -5.152 14.431 1.00 97.38 185 TYR A N 1
ATOM 1367 C CA . TYR A 1 185 ? 8.940 -4.888 13.141 1.00 97.38 185 TYR A CA 1
ATOM 1368 C C . TYR A 1 185 ? 10.471 -4.906 13.228 1.00 97.38 185 TYR A C 1
ATOM 1370 O O . TYR A 1 185 ? 11.133 -5.394 12.316 1.00 97.38 185 TYR A O 1
ATOM 1378 N N . ALA A 1 186 ? 11.051 -4.457 14.343 1.00 96.81 186 ALA A N 1
ATOM 1379 C CA . ALA A 1 186 ? 12.492 -4.506 14.554 1.00 96.81 186 ALA A CA 1
ATOM 1380 C C . ALA A 1 186 ? 13.047 -5.936 14.584 1.00 96.81 186 ALA A C 1
ATOM 1382 O O . ALA A 1 186 ? 14.134 -6.158 14.064 1.00 96.81 186 ALA A O 1
ATOM 1383 N N . VAL A 1 187 ? 12.299 -6.914 15.109 1.00 95.19 187 VAL A N 1
ATOM 1384 C CA . VAL A 1 187 ? 12.704 -8.335 15.065 1.00 95.19 187 VAL A CA 1
ATOM 1385 C C . VAL A 1 187 ? 12.819 -8.832 13.621 1.00 95.19 187 VAL A C 1
ATOM 1387 O O . VAL A 1 187 ? 13.748 -9.564 13.286 1.00 95.19 187 VAL A O 1
ATOM 1390 N N . PHE A 1 188 ? 11.899 -8.412 12.751 1.00 95.12 188 PHE A N 1
ATOM 1391 C CA . PHE A 1 188 ? 11.974 -8.721 11.324 1.00 95.12 188 PHE A CA 1
ATOM 1392 C C . PHE A 1 188 ? 13.193 -8.065 10.666 1.00 95.12 188 PHE A C 1
ATOM 1394 O O . PHE A 1 188 ? 13.916 -8.729 9.927 1.00 95.12 188 PHE A O 1
ATOM 1401 N N . LEU A 1 189 ? 13.468 -6.793 10.969 1.00 95.38 189 LEU A N 1
ATOM 1402 C CA . LEU A 1 189 ? 14.650 -6.106 10.442 1.00 95.38 189 LEU A CA 1
ATOM 1403 C C . LEU A 1 189 ? 15.960 -6.744 10.932 1.00 95.38 189 LEU A C 1
ATOM 1405 O O . LEU A 1 189 ? 16.871 -6.940 10.131 1.00 95.38 189 LEU A O 1
ATOM 1409 N N . ASP A 1 190 ? 16.027 -7.170 12.196 1.00 94.62 190 ASP A N 1
ATOM 1410 C CA . ASP A 1 190 ? 17.172 -7.906 12.744 1.00 94.62 190 ASP A CA 1
ATOM 1411 C C . ASP A 1 190 ? 17.415 -9.221 11.990 1.00 94.62 190 ASP A C 1
ATOM 1413 O O . ASP A 1 190 ? 18.560 -9.548 11.674 1.00 94.62 190 ASP A O 1
ATOM 1417 N N . ALA A 1 191 ? 16.348 -9.953 11.646 1.00 92.44 191 ALA A N 1
ATOM 1418 C CA . ALA A 1 191 ? 16.442 -11.180 10.852 1.00 92.44 191 ALA A CA 1
ATOM 1419 C C . ALA A 1 191 ? 16.968 -10.927 9.426 1.00 92.44 191 ALA A C 1
ATOM 1421 O O . ALA A 1 191 ? 17.626 -11.794 8.851 1.00 92.44 191 ALA A O 1
ATOM 1422 N N . LEU A 1 192 ? 16.722 -9.734 8.877 1.00 90.44 192 LEU A N 1
ATOM 1423 C CA . LEU A 1 192 ? 17.278 -9.282 7.598 1.00 90.44 192 LEU A CA 1
ATOM 1424 C C . LEU A 1 192 ? 18.682 -8.662 7.725 1.00 90.44 192 LEU A C 1
ATOM 1426 O O . LEU A 1 192 ? 19.308 -8.358 6.709 1.00 90.44 192 LEU A O 1
ATOM 1430 N N . GLY A 1 193 ? 19.186 -8.454 8.946 1.00 93.56 193 GLY A N 1
ATOM 1431 C CA . GLY A 1 193 ? 20.427 -7.718 9.197 1.00 93.56 193 GLY A CA 1
ATOM 1432 C C . GLY A 1 193 ? 20.324 -6.214 8.909 1.00 93.56 193 GLY A C 1
ATOM 1433 O O . GLY A 1 193 ? 21.344 -5.563 8.679 1.00 93.56 193 GLY A O 1
ATOM 1434 N N . GLU A 1 194 ? 19.111 -5.655 8.896 1.00 93.44 194 GLU A N 1
ATOM 1435 C CA . GLU A 1 194 ? 18.849 -4.229 8.697 1.00 93.44 194 GLU A CA 1
ATOM 1436 C C . GLU A 1 194 ? 18.745 -3.524 10.070 1.00 93.44 194 GLU A C 1
ATOM 1438 O O . GLU A 1 194 ? 17.878 -3.866 10.874 1.00 93.44 194 GLU A O 1
ATOM 1443 N N . PRO A 1 195 ? 19.612 -2.545 10.395 1.00 93.31 195 PRO A N 1
ATOM 1444 C CA . PRO A 1 195 ? 19.583 -1.895 11.703 1.00 93.31 195 PRO A CA 1
ATOM 1445 C C . PRO A 1 195 ? 18.384 -0.944 11.851 1.00 93.31 195 PRO A C 1
ATOM 1447 O O . PRO A 1 195 ? 18.029 -0.219 10.922 1.00 93.31 195 PRO A O 1
ATOM 1450 N N . THR A 1 196 ? 17.810 -0.889 13.056 1.00 95.31 196 THR A N 1
ATOM 1451 C CA . THR A 1 196 ? 16.785 0.092 13.444 1.00 95.31 196 THR A CA 1
ATOM 1452 C C . THR A 1 196 ? 16.902 0.482 14.918 1.00 95.31 196 THR A C 1
ATOM 1454 O O . THR A 1 196 ? 17.146 -0.368 15.783 1.00 95.31 196 THR A O 1
ATOM 1457 N N . ASP A 1 197 ? 16.660 1.765 15.193 1.00 95.00 197 ASP A N 1
ATOM 1458 C CA . ASP A 1 197 ? 16.537 2.314 16.548 1.00 95.00 197 ASP A CA 1
ATOM 1459 C C . ASP A 1 197 ? 15.079 2.306 17.051 1.00 95.00 197 ASP A C 1
ATOM 1461 O O . ASP A 1 197 ? 14.829 2.404 18.252 1.00 95.00 197 ASP A O 1
ATOM 1465 N N . ALA A 1 198 ? 14.100 2.175 16.147 1.00 95.81 198 ALA A N 1
ATOM 1466 C CA . ALA A 1 198 ? 12.677 2.147 16.482 1.00 95.81 198 ALA A CA 1
ATOM 1467 C C . ALA A 1 198 ? 12.289 0.761 17.011 1.00 95.81 198 ALA A C 1
ATOM 1469 O O . ALA A 1 198 ? 12.257 -0.206 16.250 1.00 95.81 198 ALA A O 1
ATOM 1470 N N . ARG A 1 199 ? 12.029 0.663 18.321 1.00 97.12 199 ARG A N 1
ATOM 1471 C CA . ARG A 1 199 ? 11.755 -0.600 19.036 1.00 97.12 199 ARG A CA 1
ATOM 1472 C C . ARG A 1 199 ? 10.692 -0.466 20.129 1.00 97.12 199 ARG A C 1
ATOM 1474 O O . ARG A 1 199 ? 10.649 -1.281 21.047 1.00 97.12 199 ARG A O 1
ATOM 1481 N N . ASP A 1 200 ? 9.867 0.573 20.080 1.00 97.50 200 ASP A N 1
ATOM 1482 C CA . ASP A 1 200 ? 8.814 0.782 21.071 1.00 97.50 200 ASP A CA 1
ATOM 1483 C C . ASP A 1 200 ? 7.668 -0.241 20.865 1.00 97.50 200 ASP A C 1
ATOM 1485 O O . ASP A 1 200 ? 7.108 -0.327 19.767 1.00 97.50 200 ASP A O 1
ATOM 1489 N N . PRO A 1 201 ? 7.312 -1.053 21.880 1.00 96.25 201 PRO A N 1
ATOM 1490 C CA . PRO A 1 201 ? 6.256 -2.056 21.754 1.00 96.25 201 PRO A CA 1
ATOM 1491 C C . PRO A 1 201 ? 4.847 -1.459 21.699 1.00 96.25 201 PRO A C 1
ATOM 1493 O O . PRO A 1 201 ? 3.915 -2.170 21.327 1.00 96.25 201 PRO A O 1
ATOM 1496 N N . GLU A 1 202 ? 4.670 -0.181 22.044 1.00 96.25 202 GLU A N 1
ATOM 1497 C CA . GLU A 1 202 ? 3.376 0.502 22.063 1.00 96.25 202 GLU A CA 1
ATOM 1498 C C . GLU A 1 202 ? 3.124 1.329 20.800 1.00 96.25 202 GLU A C 1
ATOM 1500 O O . GLU A 1 202 ? 1.969 1.490 20.393 1.00 96.25 202 GLU A O 1
ATOM 1505 N N . ARG A 1 203 ? 4.185 1.794 20.133 1.00 98.06 203 ARG A N 1
ATOM 1506 C CA . ARG A 1 203 ? 4.084 2.604 18.912 1.00 98.06 203 ARG A CA 1
ATOM 1507 C C . ARG A 1 203 ? 3.936 1.743 17.659 1.00 98.06 203 ARG A C 1
ATOM 1509 O O . ARG A 1 203 ? 4.566 0.690 17.573 1.00 98.06 203 ARG A O 1
ATOM 1516 N N . PRO A 1 204 ? 3.138 2.169 16.663 1.00 98.50 204 PRO A N 1
ATOM 1517 C CA . PRO A 1 204 ? 3.033 1.442 15.407 1.00 98.50 204 PRO A CA 1
ATOM 1518 C C . PRO A 1 204 ? 4.304 1.608 14.571 1.00 98.50 204 PRO A C 1
ATOM 1520 O O . PRO A 1 204 ? 4.838 2.712 14.445 1.00 98.50 204 PRO A O 1
ATOM 1523 N N . ALA A 1 205 ? 4.738 0.530 13.926 1.00 98.56 205 ALA A N 1
ATOM 1524 C CA . ALA A 1 205 ? 5.748 0.612 12.886 1.00 98.56 205 ALA A CA 1
ATOM 1525 C C . ALA A 1 205 ? 5.203 1.429 11.703 1.00 98.56 205 ALA A C 1
ATOM 1527 O O . ALA A 1 205 ? 4.087 1.197 11.230 1.00 98.56 205 ALA A O 1
ATOM 1528 N N . THR A 1 206 ? 6.009 2.363 11.195 1.00 98.44 206 THR A N 1
ATOM 1529 C CA . THR A 1 206 ? 5.689 3.211 10.033 1.00 98.44 206 THR A CA 1
ATOM 1530 C C . THR A 1 206 ? 6.916 3.412 9.146 1.00 98.44 206 THR A C 1
ATOM 1532 O O . THR A 1 206 ? 8.001 2.922 9.458 1.00 98.44 206 THR A O 1
ATOM 1535 N N . GLY A 1 207 ? 6.766 4.118 8.021 1.00 96.88 207 GLY A N 1
ATOM 1536 C CA . GLY A 1 207 ? 7.892 4.440 7.139 1.00 96.88 207 GLY A CA 1
ATOM 1537 C C . GLY A 1 207 ? 8.356 3.272 6.268 1.00 96.88 207 GLY A C 1
ATOM 1538 O O . GLY A 1 207 ? 9.423 3.348 5.665 1.00 96.88 207 GLY A O 1
ATOM 1539 N N . MET A 1 208 ? 7.558 2.206 6.171 1.00 97.25 208 MET A N 1
ATOM 1540 C CA . MET A 1 208 ? 7.773 1.117 5.223 1.00 97.25 208 MET A CA 1
ATOM 1541 C C . MET A 1 208 ? 6.888 1.268 3.988 1.00 97.25 208 MET A C 1
ATOM 1543 O O . MET A 1 208 ? 5.787 1.819 4.038 1.00 97.25 208 MET A O 1
ATOM 1547 N N . THR A 1 209 ? 7.374 0.718 2.881 1.00 97.62 209 THR A N 1
ATOM 1548 C CA . THR A 1 209 ? 6.605 0.575 1.645 1.00 97.62 209 THR A CA 1
ATOM 1549 C C . THR A 1 209 ? 5.519 -0.486 1.806 1.00 97.62 209 THR A C 1
ATOM 1551 O O . THR A 1 209 ? 5.609 -1.380 2.655 1.00 97.62 209 THR A O 1
ATOM 1554 N N . PHE A 1 210 ? 4.520 -0.447 0.932 1.00 97.69 210 PHE A N 1
ATOM 1555 C CA . PHE A 1 210 ? 3.473 -1.458 0.860 1.00 97.69 210 PHE A CA 1
ATOM 1556 C C . PHE A 1 210 ? 4.043 -2.863 0.604 1.00 97.69 210 PHE A C 1
ATOM 1558 O O . PHE A 1 210 ? 3.625 -3.842 1.224 1.00 97.69 210 PHE A O 1
ATOM 1565 N N . ALA A 1 211 ? 5.055 -2.963 -0.265 1.00 94.81 211 ALA A N 1
ATOM 1566 C CA . ALA A 1 211 ? 5.747 -4.221 -0.537 1.00 94.81 211 ALA A CA 1
ATOM 1567 C C . ALA A 1 211 ? 6.450 -4.773 0.713 1.00 94.81 211 ALA A C 1
ATOM 1569 O O . ALA A 1 211 ? 6.357 -5.967 0.988 1.00 94.81 211 ALA A O 1
ATOM 1570 N N . ARG A 1 212 ? 7.092 -3.904 1.502 1.00 96.06 212 ARG A N 1
ATOM 1571 C CA . ARG A 1 212 ? 7.790 -4.301 2.728 1.00 96.06 212 ARG A CA 1
ATOM 1572 C C . ARG A 1 212 ? 6.822 -4.707 3.846 1.00 96.06 212 ARG A C 1
ATOM 1574 O O . ARG A 1 212 ? 7.096 -5.656 4.573 1.00 96.06 212 ARG A O 1
ATOM 1581 N N . ALA A 1 213 ? 5.664 -4.052 3.952 1.00 98.00 213 ALA A N 1
ATOM 1582 C CA . ALA A 1 213 ? 4.600 -4.468 4.872 1.00 98.00 213 ALA A CA 1
ATOM 1583 C C . ALA A 1 213 ? 4.058 -5.872 4.535 1.00 98.00 213 ALA A C 1
ATOM 1585 O O . ALA A 1 213 ? 3.847 -6.689 5.432 1.00 98.00 213 ALA A O 1
ATOM 1586 N N . ARG A 1 214 ? 3.876 -6.183 3.243 1.00 97.25 214 ARG A N 1
ATOM 1587 C CA . ARG A 1 214 ? 3.503 -7.533 2.790 1.00 97.25 214 ARG A CA 1
ATOM 1588 C C . ARG A 1 214 ? 4.582 -8.572 3.090 1.00 97.25 214 ARG A C 1
ATOM 1590 O O . ARG A 1 214 ? 4.245 -9.668 3.521 1.00 97.25 214 ARG A O 1
ATOM 1597 N N . GLU A 1 215 ? 5.851 -8.227 2.890 1.00 95.56 215 GLU A N 1
ATOM 1598 C CA . GLU A 1 215 ? 6.974 -9.118 3.191 1.00 95.56 215 GLU A CA 1
ATOM 1599 C C . GLU A 1 215 ? 7.023 -9.471 4.680 1.00 95.56 215 GLU A C 1
ATOM 1601 O O . GLU A 1 215 ? 7.101 -10.649 5.015 1.00 95.56 215 GLU A O 1
ATOM 1606 N N . TYR A 1 216 ? 6.869 -8.481 5.570 1.00 96.44 216 TYR A N 1
ATOM 1607 C CA . TYR A 1 216 ? 6.718 -8.736 7.005 1.00 96.44 216 TYR A CA 1
ATOM 1608 C C . TYR A 1 216 ? 5.527 -9.658 7.280 1.00 96.44 216 TYR A C 1
ATOM 1610 O O . TYR A 1 216 ? 5.647 -10.635 8.018 1.00 96.44 216 TYR A O 1
ATOM 1618 N N . ALA A 1 217 ? 4.361 -9.352 6.698 1.00 96.25 217 ALA A N 1
ATOM 1619 C CA . ALA A 1 217 ? 3.149 -10.126 6.935 1.00 96.25 217 ALA A CA 1
ATOM 1620 C C . ALA A 1 217 ? 3.337 -11.594 6.520 1.00 96.25 217 ALA A C 1
ATOM 1622 O O . ALA A 1 217 ? 2.977 -12.491 7.280 1.00 96.25 217 ALA A O 1
ATOM 1623 N N . ALA A 1 218 ? 3.972 -11.836 5.371 1.00 94.81 218 ALA A N 1
ATOM 1624 C CA . ALA A 1 218 ? 4.331 -13.170 4.910 1.00 94.81 218 ALA A CA 1
ATOM 1625 C C . ALA A 1 218 ? 5.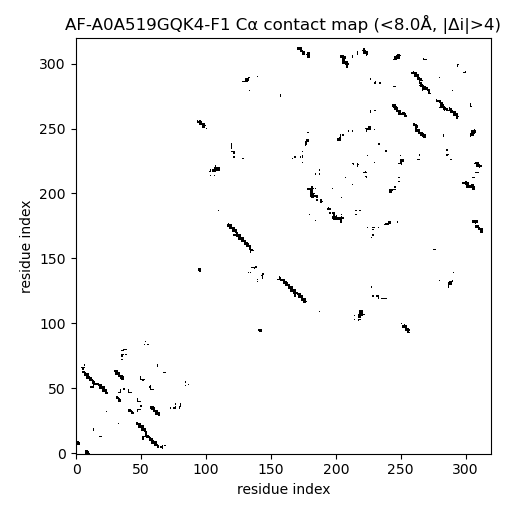373 -13.835 5.820 1.00 94.81 218 ALA A C 1
ATOM 1627 O O . ALA A 1 218 ? 5.233 -15.015 6.140 1.00 94.81 218 ALA A O 1
ATOM 1628 N N . TRP A 1 219 ? 6.381 -13.093 6.285 1.00 94.12 219 TRP A N 1
ATOM 1629 C CA . TRP A 1 219 ? 7.410 -13.587 7.203 1.00 94.12 219 TRP A CA 1
ATOM 1630 C C . TRP A 1 219 ? 6.806 -14.117 8.512 1.00 94.12 219 TRP A C 1
ATOM 1632 O O . TRP A 1 219 ? 7.171 -15.204 8.958 1.00 94.12 219 TRP A O 1
ATOM 1642 N N . VAL A 1 220 ? 5.785 -13.450 9.063 1.00 93.31 220 VAL A N 1
ATOM 1643 C CA . VAL A 1 220 ? 5.016 -13.948 10.227 1.00 93.31 220 VAL A CA 1
ATOM 1644 C C . VAL A 1 220 ? 3.899 -14.947 9.864 1.00 93.31 220 VAL A C 1
ATOM 1646 O O . VAL A 1 220 ? 3.011 -15.231 10.673 1.00 93.31 220 VAL A O 1
ATOM 1649 N N . GLY A 1 221 ? 3.913 -15.485 8.644 1.00 92.06 221 GLY A N 1
ATOM 1650 C CA . GLY A 1 221 ? 2.990 -16.522 8.175 1.00 92.06 221 GLY A CA 1
ATOM 1651 C C . GLY A 1 221 ? 1.562 -16.044 7.895 1.00 92.06 221 GLY A C 1
ATOM 1652 O O . GLY A 1 221 ? 0.645 -16.864 7.876 1.00 92.06 221 GLY A O 1
ATOM 1653 N N . GLY A 1 222 ? 1.357 -14.740 7.720 1.00 93.44 222 GLY A N 1
ATOM 1654 C CA . GLY A 1 222 ? 0.074 -14.129 7.387 1.00 93.44 222 GLY A CA 1
ATOM 1655 C C . GLY A 1 222 ? 0.124 -13.325 6.087 1.00 93.44 222 GLY A C 1
ATOM 1656 O O . GLY A 1 222 ? 0.939 -13.556 5.197 1.00 93.44 222 GLY A O 1
ATOM 1657 N N . ARG A 1 223 ? -0.786 -12.363 5.979 1.00 95.94 223 ARG A N 1
ATOM 1658 C CA . ARG A 1 223 ? -0.896 -11.381 4.893 1.00 95.94 223 ARG A CA 1
ATOM 1659 C C . ARG A 1 223 ? -1.460 -10.078 5.449 1.00 95.94 223 ARG A C 1
ATOM 1661 O O . ARG A 1 223 ? -1.862 -10.021 6.608 1.00 95.94 223 ARG A O 1
ATOM 1668 N N . LEU A 1 224 ? -1.531 -9.027 4.644 1.00 98.12 224 LEU A N 1
ATOM 1669 C CA . LEU A 1 224 ? -2.316 -7.859 5.038 1.00 98.12 224 LEU A CA 1
ATOM 1670 C C . LEU A 1 224 ? -3.821 -8.216 5.006 1.00 98.12 224 LEU A C 1
ATOM 1672 O O . LEU A 1 224 ? -4.238 -9.048 4.188 1.00 98.12 224 LEU A O 1
ATOM 1676 N N . PRO A 1 225 ? -4.659 -7.636 5.886 1.00 97.69 225 PRO A N 1
ATOM 1677 C CA . PRO A 1 225 ? -6.108 -7.751 5.751 1.00 97.69 225 PRO A CA 1
ATOM 1678 C C . PRO A 1 225 ? -6.562 -7.023 4.485 1.00 97.69 225 PRO A C 1
ATOM 1680 O O . PRO A 1 225 ? -5.980 -6.002 4.115 1.00 97.69 225 PRO A O 1
ATOM 1683 N N . THR A 1 226 ? -7.621 -7.491 3.833 1.00 97.81 226 THR A N 1
ATOM 1684 C CA . THR A 1 226 ? -8.336 -6.665 2.850 1.00 97.81 226 THR A CA 1
ATOM 1685 C C . THR A 1 226 ? -8.968 -5.454 3.548 1.00 97.81 226 THR A C 1
ATOM 1687 O O . THR A 1 226 ? -9.055 -5.391 4.774 1.00 97.81 226 THR A O 1
ATOM 1690 N N . GLU A 1 227 ? -9.414 -4.455 2.789 1.00 98.06 227 GLU A N 1
ATOM 1691 C CA . GLU A 1 227 ? -10.082 -3.284 3.368 1.00 98.06 227 GLU A CA 1
ATOM 1692 C C . GLU A 1 227 ? -11.402 -3.666 4.053 1.00 98.06 227 GLU A C 1
ATOM 1694 O O . GLU A 1 227 ? -11.774 -3.053 5.054 1.00 98.06 227 GLU A O 1
ATOM 1699 N N . ASP A 1 228 ? -12.061 -4.707 3.536 1.00 97.62 228 ASP A N 1
ATOM 1700 C CA . ASP A 1 228 ? -13.311 -5.250 4.053 1.00 97.62 228 ASP A CA 1
ATOM 1701 C C . ASP A 1 228 ? -13.071 -6.010 5.353 1.00 97.62 228 ASP A C 1
ATOM 1703 O O . ASP A 1 228 ? -13.725 -5.745 6.359 1.00 97.62 228 ASP A O 1
ATOM 1707 N N . GLU A 1 229 ? -12.075 -6.900 5.363 1.00 98.00 229 GLU A N 1
ATOM 1708 C CA . GLU A 1 229 ? -11.654 -7.626 6.563 1.00 98.00 229 GLU A CA 1
ATOM 1709 C C . GLU A 1 229 ? -11.206 -6.657 7.655 1.00 98.00 229 GLU A C 1
ATOM 1711 O O . GLU A 1 229 ? -11.575 -6.827 8.815 1.00 98.00 229 GLU A O 1
ATOM 1716 N N . TRP A 1 230 ? -10.462 -5.607 7.293 1.00 98.44 230 TRP A N 1
ATOM 1717 C CA . TRP A 1 230 ? -10.057 -4.566 8.231 1.00 98.44 230 TRP A CA 1
ATOM 1718 C C . TRP A 1 230 ? -11.274 -3.832 8.801 1.00 98.44 230 TRP A C 1
ATOM 1720 O O . TRP A 1 230 ? -11.353 -3.630 10.009 1.00 98.44 230 TRP A O 1
ATOM 1730 N N . GLN A 1 231 ? -12.243 -3.449 7.963 1.00 98.44 231 GLN A N 1
ATOM 1731 C CA . GLN A 1 231 ? -13.444 -2.733 8.403 1.00 98.44 231 GLN A CA 1
ATOM 1732 C C . GLN A 1 231 ? -14.345 -3.592 9.303 1.00 98.44 231 GLN A C 1
ATOM 1734 O O . GLN A 1 231 ? -14.852 -3.103 10.318 1.00 98.44 231 GLN A O 1
ATOM 1739 N N . LEU A 1 232 ? -14.517 -4.870 8.959 1.00 98.06 232 LEU A N 1
ATOM 1740 C CA . LEU A 1 232 ? -15.247 -5.846 9.767 1.00 98.06 232 LEU A CA 1
ATOM 1741 C C . LEU A 1 232 ? -14.548 -6.072 11.113 1.00 98.06 232 LEU A C 1
ATOM 1743 O O . LEU A 1 232 ? -15.187 -5.985 12.161 1.00 98.06 232 LEU A O 1
ATOM 1747 N N . ALA A 1 233 ? -13.229 -6.272 11.098 1.00 98.00 233 ALA A N 1
ATOM 1748 C CA . ALA A 1 233 ? -12.416 -6.413 12.303 1.00 98.00 233 ALA A CA 1
ATOM 1749 C C . ALA A 1 233 ? -12.485 -5.169 13.199 1.00 98.00 233 ALA A C 1
ATOM 1751 O O . ALA A 1 233 ? -12.636 -5.292 14.411 1.00 98.00 233 ALA A O 1
ATOM 1752 N N . ALA A 1 234 ? -12.433 -3.973 12.612 1.00 97.75 234 ALA A N 1
ATOM 1753 C CA . ALA A 1 234 ? -12.503 -2.705 13.334 1.00 97.75 234 ALA A CA 1
ATOM 1754 C C . ALA A 1 234 ? -13.860 -2.446 14.009 1.00 97.75 234 ALA A C 1
ATOM 1756 O O . ALA A 1 234 ? -13.954 -1.592 14.888 1.00 97.75 234 ALA A O 1
ATOM 1757 N N . SER A 1 235 ? -14.897 -3.190 13.618 1.00 93.56 235 SER A N 1
ATOM 1758 C CA . SER A 1 235 ? -16.220 -3.155 14.248 1.00 93.56 235 SER A CA 1
ATOM 1759 C C . SER A 1 235 ? -16.369 -4.186 15.377 1.00 93.56 235 SER A C 1
ATOM 1761 O O . SER A 1 235 ? -17.369 -4.171 16.095 1.00 93.56 235 SER A O 1
ATOM 1763 N N . ALA A 1 236 ? -15.395 -5.087 15.546 1.00 94.44 236 ALA A N 1
ATOM 1764 C CA . ALA A 1 236 ? -15.435 -6.144 16.546 1.00 94.44 236 ALA A CA 1
ATOM 1765 C C . ALA A 1 236 ? -14.908 -5.669 17.918 1.00 94.44 236 ALA A C 1
ATOM 1767 O O . ALA A 1 236 ? -13.979 -4.855 17.990 1.00 94.44 236 ALA A O 1
ATOM 1768 N N . PRO A 1 237 ? -15.442 -6.205 19.034 1.00 94.06 237 PRO A N 1
ATOM 1769 C CA . PRO A 1 237 ? -14.892 -5.954 20.361 1.00 94.06 237 PRO A CA 1
ATOM 1770 C C . PRO A 1 237 ? -13.412 -6.345 20.446 1.00 94.06 237 PRO A C 1
ATOM 1772 O O . PRO A 1 237 ? -13.006 -7.394 19.949 1.00 94.06 237 PRO A O 1
ATOM 1775 N N . GLY A 1 238 ? -12.612 -5.516 21.116 1.00 92.94 238 GLY A N 1
ATOM 1776 C CA . GLY A 1 238 ? -11.185 -5.775 21.330 1.00 92.94 238 GLY A CA 1
ATOM 1777 C C . GLY A 1 238 ? -10.261 -5.251 20.230 1.00 92.94 238 GLY A C 1
ATOM 1778 O O . GLY A 1 238 ? -9.048 -5.280 20.426 1.00 92.94 238 GLY A O 1
ATOM 1779 N N . PHE A 1 239 ? -10.791 -4.715 19.125 1.00 96.75 239 PHE A N 1
ATOM 1780 C CA . PHE A 1 239 ? -9.982 -3.973 18.161 1.00 96.75 239 PHE A CA 1
ATOM 1781 C C . PHE A 1 239 ? -9.428 -2.692 18.801 1.00 96.75 239 PHE A C 1
ATOM 1783 O O . PHE A 1 239 ? -10.165 -1.894 19.382 1.00 96.75 239 PHE A O 1
ATOM 1790 N N . ARG A 1 240 ? -8.113 -2.495 18.712 1.00 96.56 240 ARG A N 1
ATOM 1791 C CA . ARG A 1 240 ? -7.366 -1.413 19.367 1.00 96.56 240 ARG A CA 1
ATOM 1792 C C . ARG A 1 240 ? -6.463 -0.730 18.362 1.00 96.56 240 ARG A C 1
ATOM 1794 O O . ARG A 1 240 ? -5.875 -1.405 17.530 1.00 96.56 240 ARG A O 1
ATOM 1801 N N . ARG A 1 241 ? -6.302 0.587 18.450 1.00 96.69 241 ARG A N 1
ATOM 1802 C CA . ARG A 1 241 ? -5.344 1.338 17.626 1.00 96.69 241 ARG A CA 1
ATOM 1803 C C . ARG A 1 241 ? -4.164 1.776 18.473 1.00 96.69 241 ARG A C 1
ATOM 1805 O O . ARG A 1 241 ? -4.371 2.255 19.584 1.00 96.69 241 ARG A O 1
ATOM 1812 N N . ARG A 1 242 ? -2.953 1.595 17.953 1.00 97.88 242 ARG A N 1
ATOM 1813 C CA . ARG A 1 242 ? -1.740 2.138 18.566 1.00 97.88 242 ARG A CA 1
ATOM 1814 C C . ARG A 1 242 ? -1.673 3.652 18.377 1.00 97.88 242 ARG A C 1
ATOM 1816 O O . ARG A 1 242 ? -2.285 4.199 17.458 1.00 97.88 242 ARG A O 1
ATOM 1823 N N . THR A 1 243 ? -0.902 4.304 19.242 1.00 97.31 243 THR A N 1
ATOM 1824 C CA . THR A 1 243 ? -0.686 5.754 19.228 1.00 97.31 243 THR A CA 1
ATOM 1825 C C . THR A 1 243 ? 0.774 6.056 18.850 1.00 97.31 243 THR A C 1
ATOM 1827 O O . THR A 1 243 ? 1.676 5.406 19.380 1.00 97.31 243 THR A O 1
ATOM 1830 N N . PRO A 1 244 ? 1.044 7.033 17.962 1.00 97.81 244 PRO A N 1
ATOM 1831 C CA . PRO A 1 244 ? 0.064 7.823 17.214 1.00 97.81 244 PRO A CA 1
ATOM 1832 C C . PRO A 1 244 ? -0.717 6.969 16.213 1.00 97.81 244 PRO A C 1
ATOM 1834 O O . PRO A 1 244 ? -0.199 6.008 15.658 1.00 97.81 244 PRO A O 1
ATOM 1837 N N . GLU A 1 245 ? -1.970 7.330 15.977 1.00 98.56 245 GLU A N 1
ATOM 1838 C CA . GLU A 1 245 ? -2.833 6.669 15.012 1.00 98.56 245 GLU A CA 1
ATOM 1839 C C . GLU A 1 245 ? -2.263 6.777 13.594 1.00 98.56 245 GLU A C 1
ATOM 1841 O O . GLU A 1 245 ? -1.855 7.851 13.151 1.00 98.56 245 GLU A O 1
ATOM 1846 N N . VAL A 1 246 ? -2.284 5.678 12.845 1.00 98.69 246 VAL A N 1
ATOM 1847 C CA . VAL A 1 246 ? -1.746 5.615 11.479 1.00 98.69 246 VAL A CA 1
ATOM 1848 C C . VAL A 1 246 ? -2.751 5.007 10.516 1.00 98.69 246 VAL A C 1
ATOM 1850 O O . VAL A 1 246 ? -3.571 4.159 10.897 1.00 98.69 246 VAL A O 1
ATOM 1853 N N . TRP A 1 247 ? -2.667 5.424 9.253 1.00 98.75 247 TRP A N 1
ATOM 1854 C CA . TRP A 1 247 ? -3.316 4.701 8.169 1.00 98.75 247 TRP A CA 1
ATOM 1855 C C . TRP A 1 247 ? -2.798 3.266 8.151 1.00 98.75 247 TRP A C 1
ATOM 1857 O O . TRP A 1 247 ? -1.648 3.012 8.492 1.00 98.75 247 TRP A O 1
ATOM 1867 N N . ASN A 1 248 ? -3.643 2.323 7.764 1.00 98.81 248 ASN A N 1
ATOM 1868 C CA . ASN A 1 248 ? -3.261 0.924 7.641 1.00 98.81 248 ASN A CA 1
ATOM 1869 C C . ASN A 1 248 ? -3.172 0.549 6.158 1.00 98.81 248 ASN A C 1
ATOM 1871 O O . ASN A 1 248 ? -4.152 0.729 5.426 1.00 98.81 248 ASN A O 1
ATOM 1875 N N . TRP A 1 249 ? -2.030 -0.000 5.731 1.00 98.81 249 TRP A N 1
ATOM 1876 C CA . TRP A 1 249 ? -1.945 -0.751 4.478 1.00 98.81 249 TRP A CA 1
ATOM 1877 C C . TRP A 1 249 ? -2.959 -1.902 4.496 1.00 98.81 249 TRP A C 1
ATOM 1879 O O . TRP A 1 249 ? -3.108 -2.587 5.511 1.00 98.81 249 TRP A O 1
ATOM 1889 N N . THR A 1 250 ? -3.633 -2.134 3.368 1.00 98.62 250 THR A N 1
ATOM 1890 C CA . THR A 1 250 ? -4.531 -3.282 3.182 1.00 98.62 250 THR A CA 1
ATOM 1891 C C . THR A 1 250 ? -4.137 -4.056 1.935 1.00 98.62 250 THR A C 1
ATOM 1893 O O . THR A 1 250 ? -3.529 -3.516 1.018 1.00 98.62 250 THR A O 1
ATOM 1896 N N . GLU A 1 251 ? -4.556 -5.309 1.845 1.00 97.44 251 GLU A N 1
ATOM 1897 C CA . GLU A 1 251 ? -4.343 -6.172 0.684 1.00 97.44 251 GLU A CA 1
ATOM 1898 C C . GLU A 1 251 ? -5.277 -5.818 -0.492 1.00 97.44 251 GLU A C 1
ATOM 1900 O O . GLU A 1 251 ? -5.551 -6.640 -1.361 1.00 97.44 251 GLU A O 1
ATOM 1905 N N . SER A 1 252 ? -5.838 -4.607 -0.525 1.00 97.06 252 SER A N 1
ATOM 1906 C CA . SER A 1 252 ? -6.808 -4.157 -1.538 1.00 97.06 252 SER A CA 1
ATOM 1907 C C . SER A 1 252 ? -6.127 -3.341 -2.625 1.00 97.06 252 SER A C 1
ATOM 1909 O O . SER A 1 252 ? -6.510 -2.207 -2.923 1.00 97.06 252 SER A O 1
ATOM 1911 N N . GLU A 1 253 ? -5.076 -3.918 -3.194 1.00 96.94 253 GLU A N 1
ATOM 1912 C CA . GLU A 1 253 ? -4.384 -3.345 -4.335 1.00 96.94 253 GLU A CA 1
ATOM 1913 C C . GLU A 1 253 ? -5.196 -3.534 -5.616 1.00 96.94 253 GLU A C 1
ATOM 1915 O O . GLU A 1 253 ? -5.750 -4.603 -5.864 1.00 96.94 253 GLU A O 1
ATOM 1920 N N . HIS A 1 254 ? -5.227 -2.504 -6.452 1.00 95.38 254 HIS A N 1
ATOM 1921 C CA . HIS A 1 254 ? -5.890 -2.507 -7.740 1.00 95.38 254 HIS A CA 1
ATOM 1922 C C . HIS A 1 254 ? -4.967 -1.969 -8.830 1.00 95.38 254 HIS A C 1
ATOM 1924 O O . HIS A 1 254 ? -4.137 -1.088 -8.587 1.00 95.38 254 HIS A O 1
ATOM 1930 N N . SER A 1 255 ? -5.157 -2.459 -10.053 1.00 92.88 255 SER A N 1
ATOM 1931 C CA . SER A 1 255 ? -4.508 -1.911 -11.239 1.00 92.88 255 SER A CA 1
ATOM 1932 C C . SER A 1 255 ? -5.407 -1.970 -12.463 1.00 92.88 255 SER A C 1
ATOM 1934 O O . SER A 1 255 ? -6.173 -2.913 -12.648 1.00 92.88 255 SER A O 1
ATOM 1936 N N . ASP A 1 256 ? -5.291 -0.960 -13.316 1.00 89.44 256 ASP A N 1
ATOM 1937 C CA . ASP A 1 256 ? -5.847 -0.927 -14.672 1.00 89.44 256 ASP A CA 1
ATOM 1938 C C . ASP A 1 256 ? -4.790 -1.306 -15.738 1.00 89.44 256 ASP A C 1
ATOM 1940 O O . ASP A 1 256 ? -5.008 -1.132 -16.936 1.00 89.44 256 ASP A O 1
ATOM 1944 N N . GLY A 1 257 ? -3.630 -1.813 -15.306 1.00 85.62 257 GLY A N 1
ATOM 1945 C CA . GLY A 1 257 ? -2.471 -2.108 -16.147 1.00 85.62 257 GLY A CA 1
ATOM 1946 C C . GLY A 1 257 ? -1.558 -0.907 -16.416 1.00 85.62 257 GLY A C 1
ATOM 1947 O O . GLY A 1 257 ? -0.566 -1.068 -17.116 1.00 85.62 257 GLY A O 1
ATOM 1948 N N . ARG A 1 258 ? -1.871 0.283 -15.887 1.00 83.56 258 ARG A N 1
ATOM 1949 C CA . ARG A 1 258 ? -1.040 1.496 -16.003 1.00 83.56 258 ARG A CA 1
ATOM 1950 C C . ARG A 1 258 ? -0.791 2.135 -14.645 1.00 83.56 258 ARG A C 1
ATOM 1952 O O . ARG A 1 258 ? 0.345 2.356 -14.247 1.00 83.56 258 ARG A O 1
ATOM 1959 N N . SER A 1 259 ? -1.870 2.396 -13.923 1.00 87.69 259 SER A N 1
ATOM 1960 C CA . SER A 1 259 ? -1.858 2.890 -12.558 1.00 87.69 259 SER A CA 1
ATOM 1961 C C . SER A 1 259 ? -2.010 1.732 -11.581 1.00 87.69 259 SER A C 1
ATOM 1963 O O . SER A 1 259 ? -2.683 0.731 -11.852 1.00 87.69 259 SER A O 1
ATOM 1965 N N . ARG A 1 260 ? -1.405 1.891 -10.406 1.00 93.00 260 ARG A N 1
ATOM 1966 C CA . ARG A 1 260 ? -1.612 1.022 -9.248 1.00 93.00 260 ARG A CA 1
ATOM 1967 C C . ARG A 1 260 ? -2.058 1.872 -8.074 1.00 93.00 260 ARG A C 1
ATOM 1969 O O . ARG A 1 260 ? -1.565 2.983 -7.882 1.00 93.00 260 ARG A O 1
ATOM 1976 N N . PHE A 1 261 ? -2.996 1.361 -7.295 1.00 95.50 261 PHE A N 1
ATOM 1977 C CA . PHE A 1 261 ? -3.434 2.005 -6.065 1.00 95.50 261 PHE A CA 1
ATOM 1978 C C . PHE A 1 261 ? -3.860 0.970 -5.039 1.00 95.50 261 PHE A C 1
ATOM 1980 O O . PHE A 1 261 ? -4.186 -0.163 -5.380 1.00 95.50 261 PHE A O 1
ATOM 1987 N N . VAL A 1 262 ? -3.882 1.371 -3.778 1.00 97.25 262 VAL A N 1
ATOM 1988 C CA . VAL A 1 262 ? -4.337 0.547 -2.661 1.00 97.25 262 VAL A CA 1
ATOM 1989 C C . VAL A 1 262 ? -5.334 1.332 -1.822 1.00 97.25 262 VAL A C 1
ATOM 1991 O O . VAL A 1 262 ? -5.259 2.560 -1.748 1.00 97.25 262 VAL A O 1
ATOM 1994 N N . MET A 1 263 ? -6.282 0.631 -1.205 1.00 97.69 263 MET A N 1
ATOM 1995 C CA . MET A 1 263 ? -7.203 1.252 -0.256 1.00 97.69 263 MET A CA 1
ATOM 1996 C C . MET A 1 263 ? -6.605 1.248 1.148 1.00 97.69 263 MET A C 1
ATOM 1998 O O . MET A 1 263 ? -6.261 0.196 1.683 1.00 97.69 263 MET A O 1
ATOM 2002 N N . LEU A 1 264 ? -6.487 2.428 1.747 1.00 98.56 264 LEU A N 1
ATOM 2003 C CA . LEU A 1 264 ? -6.066 2.615 3.132 1.00 98.56 264 LEU A CA 1
ATOM 2004 C C . LEU A 1 264 ? -7.276 2.765 4.050 1.00 98.56 264 LEU A C 1
ATOM 2006 O O . LEU A 1 264 ? -8.311 3.312 3.656 1.00 98.56 264 LEU A O 1
ATOM 2010 N N . LYS A 1 265 ? -7.112 2.336 5.304 1.00 98.62 265 LYS A N 1
ATOM 2011 C CA . LYS A 1 265 ? -8.151 2.402 6.341 1.00 98.62 265 LYS A CA 1
ATOM 2012 C C . LYS A 1 265 ? -7.642 3.040 7.636 1.00 98.62 265 LYS A C 1
ATOM 2014 O O . LYS A 1 265 ? -6.439 3.086 7.889 1.00 98.62 265 LYS A O 1
ATOM 2019 N N . GLY A 1 266 ? -8.571 3.546 8.448 1.00 97.69 266 GLY A N 1
ATOM 2020 C CA . GLY A 1 266 ? -8.335 3.983 9.834 1.00 97.69 266 GLY A CA 1
ATOM 2021 C C . GLY A 1 266 ? -7.906 5.439 10.052 1.00 97.69 266 GLY A C 1
ATOM 2022 O O . GLY A 1 266 ? -8.118 5.972 11.143 1.00 97.69 266 GLY A O 1
ATOM 2023 N N . GLY A 1 267 ? -7.369 6.132 9.047 1.00 98.00 267 GLY A N 1
ATOM 2024 C CA . GLY A 1 267 ? -6.903 7.511 9.229 1.00 98.00 267 GLY A CA 1
ATOM 2025 C C . GLY A 1 267 ? -5.590 7.627 10.004 1.00 98.00 267 GLY A C 1
ATOM 2026 O O . GLY A 1 267 ? -5.143 6.664 10.616 1.00 98.00 267 GLY A O 1
ATOM 2027 N N . SER A 1 268 ? -5.000 8.818 10.052 1.00 97.75 268 SER A N 1
ATOM 2028 C CA . SER A 1 268 ? -3.751 9.095 10.780 1.00 97.75 268 SER A CA 1
ATOM 2029 C C . SER A 1 268 ? -3.901 10.246 11.770 1.00 97.75 268 SER A C 1
ATOM 2031 O O . SER A 1 268 ? -4.667 11.166 11.522 1.00 97.75 268 SER A O 1
ATOM 2033 N N . ALA A 1 269 ? -3.123 10.268 12.851 1.00 97.88 269 ALA A N 1
ATOM 2034 C CA . ALA A 1 269 ? -3.032 11.420 13.749 1.00 97.88 269 ALA A CA 1
ATOM 2035 C C . ALA A 1 269 ? -2.548 12.683 13.009 1.00 97.88 269 ALA A C 1
ATOM 2037 O O . ALA A 1 269 ? -2.953 13.794 13.343 1.00 97.88 269 ALA A O 1
ATOM 2038 N N . HIS A 1 270 ? -1.729 12.511 11.965 1.00 97.00 270 HIS A N 1
ATOM 2039 C CA . HIS A 1 270 ? -1.312 13.596 11.079 1.00 97.00 270 HIS A CA 1
ATOM 2040 C C . HIS A 1 270 ? -2.497 14.170 10.289 1.00 97.00 270 HIS A C 1
ATOM 2042 O O . HIS A 1 270 ? -3.273 13.420 9.686 1.00 97.00 270 HIS A O 1
ATOM 2048 N N . VAL A 1 271 ? -2.592 15.501 10.251 1.00 96.25 271 VAL A N 1
ATOM 2049 C CA . VAL A 1 271 ? -3.537 16.277 9.439 1.00 96.25 271 VAL A CA 1
ATOM 2050 C C . VAL A 1 271 ? -2.745 17.333 8.676 1.00 96.25 271 VAL A C 1
ATOM 2052 O O . VAL A 1 271 ? -2.074 18.165 9.279 1.00 96.25 271 VAL A O 1
ATOM 2055 N N . SER A 1 272 ? -2.825 17.312 7.347 1.00 93.44 272 SER A N 1
ATOM 2056 C CA . SER A 1 272 ? -2.272 18.385 6.518 1.00 93.44 272 SER A CA 1
ATOM 2057 C C . SER A 1 272 ? -3.259 19.554 6.460 1.00 93.44 272 SER A C 1
ATOM 2059 O O . SER A 1 272 ? -4.411 19.371 6.071 1.00 93.44 272 SER A O 1
ATOM 2061 N N . GLU A 1 273 ? -2.809 20.752 6.830 1.00 93.12 273 GLU A N 1
ATOM 2062 C CA . GLU A 1 273 ? -3.634 21.964 6.918 1.00 93.12 273 GLU A CA 1
ATOM 2063 C C . GLU A 1 273 ? -3.267 22.993 5.842 1.00 93.12 273 GLU A C 1
ATOM 2065 O O . GLU A 1 273 ? -2.151 23.000 5.332 1.00 93.12 273 GLU A O 1
ATOM 2070 N N . GLY A 1 274 ? -4.195 23.898 5.519 1.00 90.75 274 GLY A N 1
ATOM 2071 C CA . GLY A 1 274 ? -3.958 25.027 4.606 1.00 90.75 274 GLY A CA 1
ATOM 2072 C C . GLY A 1 274 ? -4.455 24.830 3.171 1.00 90.75 274 GLY A C 1
ATOM 2073 O O . GLY A 1 274 ? -4.433 25.781 2.394 1.00 90.75 274 GLY A O 1
ATOM 2074 N N . SER A 1 275 ? -4.944 23.637 2.813 1.00 89.38 275 SER A N 1
ATOM 2075 C CA . SER A 1 275 ? -5.610 23.390 1.530 1.00 89.38 275 SER A CA 1
ATOM 2076 C C . SER A 1 275 ? -6.564 22.194 1.601 1.00 89.38 275 SER A C 1
ATOM 2078 O O . SER A 1 275 ? -6.235 21.163 2.182 1.00 89.38 275 SER A O 1
ATOM 2080 N N . ASP A 1 276 ? -7.729 22.312 0.968 1.00 81.50 276 ASP A N 1
ATOM 2081 C CA . ASP A 1 276 ? -8.683 21.221 0.720 1.00 81.50 276 ASP A CA 1
ATOM 2082 C C . ASP A 1 276 ? -8.175 20.193 -0.312 1.00 81.50 276 ASP A C 1
ATOM 2084 O O . ASP A 1 276 ? -8.646 19.049 -0.363 1.00 81.50 276 ASP A O 1
ATOM 2088 N N . TRP A 1 277 ? -7.150 20.564 -1.081 1.00 85.62 277 TRP A N 1
ATOM 2089 C CA . TRP A 1 277 ? -6.459 19.685 -2.022 1.00 85.62 277 TRP A CA 1
ATOM 2090 C C . TRP A 1 277 ? -5.556 18.660 -1.343 1.00 85.62 277 TRP A C 1
ATOM 2092 O O . TRP A 1 277 ? -5.256 17.628 -1.944 1.00 85.62 277 TRP A O 1
ATOM 2102 N N . TYR A 1 278 ? -5.152 18.884 -0.091 1.00 90.31 278 TYR A N 1
ATOM 2103 C CA . TYR A 1 278 ? -4.329 17.914 0.619 1.00 90.31 278 TYR A CA 1
ATOM 2104 C C . TYR A 1 278 ? -5.073 16.606 0.875 1.00 90.31 278 TYR A C 1
ATOM 2106 O O . TYR A 1 278 ? -6.297 16.574 1.039 1.00 90.31 278 TYR A O 1
ATOM 2114 N N . VAL A 1 279 ? -4.305 15.512 0.883 1.00 89.94 279 VAL A N 1
ATOM 2115 C CA . VAL A 1 279 ? -4.801 14.173 1.213 1.00 89.94 279 VAL A CA 1
ATOM 2116 C C . VAL A 1 279 ? -5.474 14.199 2.581 1.00 89.94 279 VAL A C 1
ATOM 2118 O O . VAL A 1 279 ? -5.053 14.925 3.484 1.00 89.94 279 VAL A O 1
ATOM 2121 N N . ASP A 1 280 ? -6.535 13.410 2.731 1.00 92.94 280 ASP A N 1
ATOM 2122 C CA . ASP A 1 280 ? -7.237 13.320 4.002 1.00 92.94 280 ASP A CA 1
ATOM 2123 C C . ASP A 1 280 ? -6.287 12.803 5.092 1.00 92.94 280 ASP A C 1
ATOM 2125 O O . ASP A 1 280 ? -5.704 11.730 4.975 1.00 92.94 280 ASP A O 1
ATOM 2129 N N . GLY A 1 281 ? -6.145 13.585 6.159 1.00 93.19 281 GLY A N 1
ATOM 2130 C CA . GLY A 1 281 ? -5.547 13.151 7.418 1.00 93.19 281 GLY A CA 1
ATOM 2131 C C . GLY A 1 281 ? -6.614 12.916 8.482 1.00 93.19 281 GLY A C 1
ATOM 2132 O O . GLY A 1 281 ? -7.811 12.830 8.175 1.00 93.19 281 GLY A O 1
ATOM 2133 N N . GLY A 1 282 ? -6.189 12.871 9.738 1.00 97.12 282 GLY A N 1
ATOM 2134 C CA . GLY A 1 282 ? -7.060 12.707 10.899 1.00 97.12 282 GLY A CA 1
ATOM 2135 C C . GLY A 1 282 ? -7.483 11.257 11.116 1.00 97.12 282 GLY A C 1
ATOM 2136 O O . GLY A 1 282 ? -7.542 10.455 10.183 1.00 97.12 282 GLY A O 1
ATOM 2137 N N . VAL A 1 283 ? -7.794 10.920 12.366 1.00 97.81 283 VAL A N 1
ATOM 2138 C CA . VAL A 1 283 ? -8.376 9.624 12.731 1.00 97.81 283 VAL A CA 1
ATOM 2139 C C . VAL A 1 283 ? -9.742 9.480 12.066 1.00 97.81 283 VAL A C 1
ATOM 2141 O O . VAL A 1 283 ? -10.573 10.386 12.145 1.00 97.81 283 VAL A O 1
ATOM 2144 N N . ARG A 1 284 ? -9.982 8.350 11.391 1.00 97.69 284 ARG A N 1
ATOM 2145 C CA . ARG A 1 284 ? -11.220 8.109 10.642 1.00 97.69 284 ARG A CA 1
ATOM 2146 C C . ARG A 1 284 ? -12.003 6.925 11.192 1.00 97.69 284 ARG A C 1
ATOM 2148 O O . ARG A 1 284 ? -11.432 6.008 11.778 1.00 97.69 284 ARG A O 1
ATOM 2155 N N . SER A 1 285 ? -13.320 6.953 10.977 1.00 97.12 285 SER A N 1
ATOM 2156 C CA . SER A 1 285 ? -14.185 5.817 11.295 1.00 97.12 285 SER A CA 1
ATOM 2157 C C . SER A 1 285 ? -13.820 4.601 10.437 1.00 97.12 285 SER A C 1
ATOM 2159 O O . SER A 1 285 ? -13.239 4.765 9.356 1.00 97.12 285 SER A O 1
ATOM 2161 N N . PRO A 1 286 ? -14.199 3.383 10.863 1.00 97.44 286 PRO A N 1
ATOM 2162 C CA . PRO A 1 286 ? -13.890 2.179 10.109 1.00 97.44 286 PRO A CA 1
ATOM 2163 C C . PRO A 1 286 ? -14.414 2.148 8.677 1.00 97.44 286 PRO A C 1
ATOM 2165 O O . PRO A 1 286 ? -13.844 1.460 7.842 1.00 97.44 286 PRO A O 1
ATOM 2168 N N . GLU A 1 287 ? -15.468 2.898 8.370 1.00 97.88 287 GLU A N 1
ATOM 2169 C CA . GLU A 1 287 ? -16.070 2.959 7.034 1.00 97.88 287 GLU A CA 1
ATOM 2170 C C . GLU A 1 287 ? -15.275 3.848 6.077 1.00 97.88 287 GLU A C 1
ATOM 2172 O O . GLU A 1 287 ? -15.425 3.725 4.864 1.00 97.88 287 GLU A O 1
ATOM 2177 N N . PHE A 1 288 ? -14.419 4.740 6.588 1.00 98.00 288 PHE A N 1
ATOM 2178 C CA . PHE A 1 288 ? -13.656 5.630 5.724 1.00 98.00 288 PHE A CA 1
ATOM 2179 C C . PHE A 1 288 ? -12.582 4.849 4.966 1.00 98.00 288 PHE A C 1
ATOM 2181 O O . PHE A 1 288 ? -11.837 4.067 5.564 1.00 98.00 288 PHE A O 1
ATOM 2188 N N . ALA A 1 289 ? -12.489 5.061 3.662 1.00 97.56 289 ALA A N 1
ATOM 2189 C CA . ALA A 1 289 ? -11.464 4.495 2.806 1.00 97.56 289 ALA A CA 1
ATOM 2190 C C . ALA A 1 289 ? -10.771 5.612 2.021 1.00 97.56 289 ALA A C 1
ATOM 2192 O O . ALA A 1 289 ? -11.408 6.549 1.535 1.00 97.56 289 ALA A O 1
ATOM 2193 N N . LEU A 1 290 ? -9.449 5.507 1.914 1.00 96.88 290 LEU A N 1
ATOM 2194 C CA . LEU A 1 290 ? -8.624 6.422 1.137 1.00 96.88 290 LEU A CA 1
ATOM 2195 C C . LEU A 1 290 ? -7.948 5.650 0.004 1.00 96.88 290 LEU A C 1
ATOM 2197 O O . LEU A 1 290 ? -7.175 4.730 0.258 1.00 96.88 290 LEU A O 1
ATOM 2201 N N . LYS A 1 291 ? -8.199 6.061 -1.240 1.00 95.69 291 LYS A N 1
ATOM 2202 C CA . LYS A 1 291 ? -7.449 5.591 -2.406 1.00 95.69 291 LYS A CA 1
ATOM 2203 C C . LYS A 1 291 ? -6.052 6.210 -2.401 1.00 95.69 291 LYS A C 1
ATOM 2205 O O . LYS A 1 291 ? -5.914 7.420 -2.573 1.00 95.69 291 LYS A O 1
ATOM 2210 N N . PHE A 1 292 ? -5.026 5.383 -2.240 1.00 95.38 292 PHE A N 1
ATOM 2211 C CA . PHE A 1 292 ? -3.627 5.798 -2.271 1.00 95.38 292 PHE A CA 1
ATOM 2212 C C . PHE A 1 292 ? -2.957 5.298 -3.552 1.00 95.38 292 PHE A C 1
ATOM 2214 O O . PHE A 1 292 ? -2.870 4.091 -3.779 1.00 95.38 292 PHE A O 1
ATOM 2221 N N . LEU A 1 293 ? -2.509 6.220 -4.410 1.00 93.81 293 LEU A N 1
ATOM 2222 C CA . LEU A 1 293 ? -1.757 5.873 -5.618 1.00 93.81 293 LEU A CA 1
ATOM 2223 C C . LEU A 1 293 ? -0.383 5.327 -5.225 1.00 93.81 293 LEU A C 1
ATOM 2225 O O . LEU A 1 293 ? 0.285 5.906 -4.376 1.00 93.81 293 LEU A O 1
ATOM 2229 N N . LEU A 1 294 ? 0.041 4.235 -5.858 1.00 94.12 294 LEU A N 1
ATOM 2230 C CA . LEU A 1 294 ? 1.338 3.608 -5.620 1.0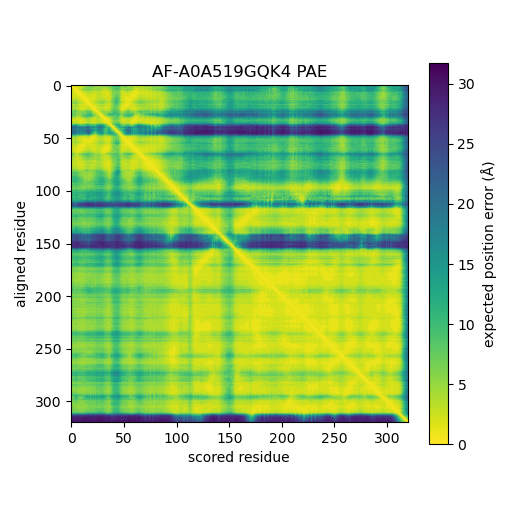0 94.12 294 LEU A CA 1
ATOM 2231 C C . LEU A 1 294 ? 2.341 4.094 -6.681 1.00 94.12 294 LEU A C 1
ATOM 2233 O O . LEU A 1 294 ? 2.324 3.577 -7.799 1.00 94.12 294 LEU 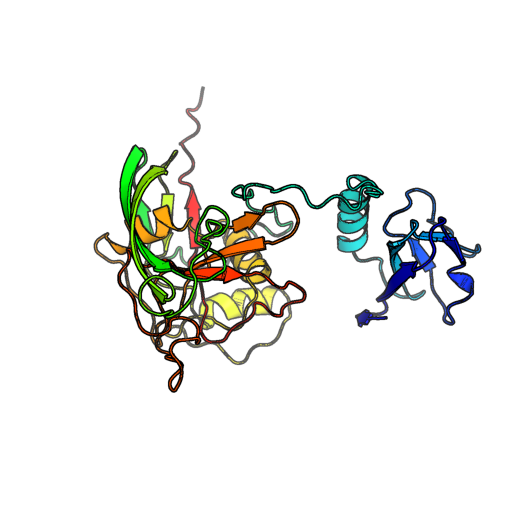A O 1
ATOM 2237 N N . PRO A 1 295 ? 3.218 5.066 -6.362 1.00 87.44 295 PRO A N 1
ATOM 2238 C CA . PRO A 1 295 ? 4.201 5.600 -7.310 1.00 87.44 295 PRO A CA 1
ATOM 2239 C C . PRO A 1 295 ? 5.343 4.622 -7.633 1.00 87.44 295 PRO A C 1
ATOM 2241 O O . PRO A 1 295 ? 6.039 4.801 -8.629 1.00 87.44 295 PRO A O 1
ATOM 2244 N N . GLY A 1 296 ? 5.547 3.590 -6.807 1.00 85.12 296 GLY A N 1
ATOM 2245 C CA . GLY A 1 296 ? 6.688 2.682 -6.916 1.00 85.12 296 GLY A CA 1
ATOM 2246 C C . GLY A 1 296 ? 7.998 3.307 -6.424 1.00 85.12 296 GLY A C 1
ATOM 2247 O O . GLY A 1 296 ? 8.011 4.382 -5.827 1.00 85.12 296 GLY A O 1
ATOM 2248 N N . LEU A 1 297 ? 9.110 2.594 -6.643 1.00 81.31 297 LEU A N 1
ATOM 2249 C CA . LEU A 1 297 ? 10.474 3.018 -6.272 1.00 81.31 297 LEU A CA 1
ATOM 2250 C C . LEU A 1 297 ? 10.653 3.404 -4.788 1.00 81.31 297 LEU A C 1
ATOM 2252 O O . LEU A 1 297 ? 11.543 4.175 -4.448 1.00 81.31 297 LEU A O 1
ATOM 2256 N N . GLY A 1 298 ? 9.808 2.869 -3.904 1.00 85.69 298 GLY A N 1
ATOM 2257 C CA . GLY A 1 298 ? 9.835 3.139 -2.466 1.00 85.69 298 GLY A CA 1
ATOM 2258 C C . GLY A 1 298 ? 9.237 4.480 -2.039 1.00 85.69 298 GLY A C 1
ATOM 2259 O O . GLY A 1 298 ? 9.203 4.776 -0.848 1.00 85.69 298 GLY A O 1
ATOM 2260 N N . GLN A 1 299 ? 8.710 5.263 -2.984 1.00 91.12 299 GLN A N 1
ATOM 2261 C CA . GLN A 1 299 ? 8.112 6.576 -2.723 1.00 91.12 299 GLN A CA 1
ATOM 2262 C C . GLN A 1 299 ? 6.741 6.487 -2.030 1.00 91.12 299 GLN A C 1
ATOM 2264 O O . GLN A 1 299 ? 6.143 7.505 -1.694 1.00 91.12 299 GLN A O 1
ATOM 2269 N N . ASP A 1 300 ? 6.229 5.273 -1.831 1.00 94.94 300 ASP A N 1
ATOM 2270 C CA . ASP A 1 300 ? 5.021 4.968 -1.070 1.00 94.94 300 ASP A CA 1
ATOM 2271 C C . ASP A 1 300 ? 5.262 4.855 0.447 1.00 94.94 300 ASP A C 1
ATOM 2273 O O . ASP A 1 300 ? 4.298 4.831 1.210 1.00 94.94 300 ASP A O 1
ATOM 2277 N N . ALA A 1 301 ? 6.519 4.824 0.908 1.00 96.12 301 ALA A N 1
ATOM 2278 C CA . ALA A 1 301 ? 6.837 4.816 2.334 1.00 96.12 301 ALA A CA 1
ATOM 2279 C C . ALA A 1 301 ? 6.435 6.138 3.014 1.00 96.12 301 ALA A C 1
ATOM 2281 O O . ALA A 1 301 ? 6.765 7.227 2.544 1.00 96.12 301 ALA A O 1
ATOM 2282 N N . SER A 1 302 ? 5.741 6.052 4.154 1.00 95.94 302 SER A N 1
ATOM 2283 C CA . SER A 1 302 ? 5.241 7.231 4.870 1.00 95.94 302 SER A CA 1
ATOM 2284 C C . SER A 1 302 ? 5.242 7.033 6.389 1.00 95.94 302 SER A C 1
ATOM 2286 O O . SER A 1 302 ? 4.831 5.971 6.859 1.00 95.94 302 SER A O 1
ATOM 2288 N N . PRO A 1 303 ? 5.612 8.058 7.185 1.00 96.69 303 PRO A N 1
ATOM 2289 C CA . PRO A 1 303 ? 5.527 8.004 8.647 1.00 96.69 303 PRO A CA 1
ATOM 2290 C C . PRO A 1 303 ? 4.079 8.020 9.169 1.00 96.69 303 PRO A C 1
ATOM 2292 O O . PRO A 1 303 ? 3.850 7.868 10.361 1.00 96.69 303 PRO A O 1
ATOM 2295 N N . SER A 1 304 ? 3.086 8.240 8.300 1.00 97.62 304 SER A N 1
ATOM 2296 C CA . SER A 1 304 ? 1.659 8.229 8.661 1.00 97.62 304 SER A CA 1
ATOM 2297 C C . SER A 1 304 ? 0.945 6.931 8.279 1.00 97.62 304 SER A C 1
ATOM 2299 O O . SER A 1 304 ? -0.275 6.850 8.441 1.00 97.62 304 SER A O 1
ATOM 2301 N N . ILE A 1 305 ? 1.670 5.938 7.751 1.00 98.56 305 ILE A N 1
ATOM 2302 C CA . ILE A 1 305 ? 1.112 4.655 7.317 1.00 98.56 305 ILE A CA 1
ATOM 2303 C C . ILE A 1 305 ? 1.867 3.517 8.013 1.00 98.56 305 ILE A C 1
ATOM 2305 O O . ILE A 1 305 ? 3.086 3.410 7.903 1.00 98.56 305 ILE A O 1
ATOM 2309 N N . GLY A 1 306 ? 1.120 2.684 8.731 1.00 98.69 306 GLY A N 1
ATOM 2310 C CA . GLY A 1 306 ? 1.545 1.406 9.290 1.00 98.69 306 GLY A CA 1
ATOM 2311 C C . GLY A 1 306 ? 0.658 0.284 8.756 1.00 98.69 306 GLY A C 1
ATOM 2312 O O . GLY A 1 306 ? 0.058 0.406 7.685 1.00 98.69 306 GLY A O 1
ATOM 2313 N N . PHE A 1 307 ? 0.556 -0.830 9.478 1.00 98.75 307 PHE A N 1
ATOM 2314 C CA . PHE A 1 307 ? -0.232 -1.973 9.017 1.00 98.75 307 PHE A CA 1
ATOM 2315 C C . PHE A 1 307 ? -0.565 -2.967 10.132 1.00 98.75 307 PHE A C 1
ATOM 2317 O O . PHE A 1 307 ? -0.041 -2.902 11.243 1.00 98.75 307 PHE A O 1
ATOM 2324 N N . ARG A 1 308 ? -1.450 -3.907 9.799 1.00 97.88 308 ARG A N 1
ATOM 2325 C CA . ARG A 1 308 ? -1.820 -5.073 10.607 1.00 97.88 308 ARG A CA 1
ATOM 2326 C C . ARG A 1 308 ? -1.637 -6.326 9.785 1.00 97.88 308 ARG A C 1
ATOM 2328 O O . ARG A 1 308 ? -1.663 -6.272 8.556 1.00 97.88 308 ARG A O 1
ATOM 2335 N N . VAL A 1 309 ? -1.527 -7.450 10.475 1.00 97.44 309 VAL A N 1
ATOM 2336 C CA . VAL A 1 309 ? -1.480 -8.762 9.841 1.00 97.44 309 VAL A CA 1
ATOM 2337 C C . VAL A 1 309 ? -2.817 -9.474 10.025 1.00 97.44 309 VAL A C 1
ATOM 2339 O O . VAL A 1 309 ? -3.530 -9.282 11.012 1.00 97.44 309 VAL A O 1
ATOM 2342 N N . CYS A 1 310 ? -3.163 -10.261 9.022 1.00 95.19 310 CYS A N 1
ATOM 2343 C CA . CYS A 1 310 ? -4.309 -11.137 8.953 1.00 95.19 310 CYS A CA 1
ATOM 2344 C C . CYS A 1 310 ? -3.826 -12.558 8.654 1.00 95.19 310 CYS A C 1
ATOM 2346 O O . CYS A 1 310 ? -2.921 -12.750 7.840 1.00 95.19 310 CYS A O 1
ATOM 2348 N N . TRP A 1 311 ? -4.452 -13.549 9.278 1.00 94.44 311 TRP A N 1
ATOM 2349 C CA . TRP A 1 311 ? -4.199 -14.964 9.029 1.00 94.44 311 TRP A CA 1
ATOM 2350 C C . TRP A 1 311 ? -5.484 -15.634 8.565 1.00 94.44 311 TRP A C 1
ATOM 2352 O O . TRP A 1 311 ? -6.542 -15.442 9.162 1.00 94.44 311 TRP A O 1
ATOM 2362 N N . ASP A 1 312 ? -5.381 -16.424 7.503 1.00 90.19 312 ASP A N 1
ATOM 2363 C CA . ASP A 1 312 ? -6.465 -17.303 7.086 1.00 90.19 312 ASP A CA 1
ATOM 2364 C C . ASP A 1 312 ? -6.532 -18.482 8.069 1.00 90.19 312 ASP A C 1
ATOM 2366 O O . ASP A 1 312 ? -5.513 -19.141 8.308 1.00 90.19 312 ASP A O 1
ATOM 2370 N N . ASP A 1 313 ? -7.704 -18.768 8.642 1.00 79.06 313 ASP A N 1
ATOM 2371 C CA . ASP A 1 313 ? -7.868 -20.002 9.411 1.00 79.06 313 ASP A CA 1
ATOM 2372 C C . ASP A 1 313 ? -7.791 -21.171 8.421 1.00 79.06 313 ASP A C 1
ATOM 2374 O O . ASP A 1 313 ? -8.610 -21.304 7.506 1.00 79.06 313 ASP A O 1
ATOM 2378 N N . ARG A 1 314 ? -6.765 -22.019 8.566 1.00 59.00 314 ARG A N 1
ATOM 2379 C CA . ARG A 1 314 ? -6.706 -23.274 7.815 1.00 59.00 314 ARG A CA 1
ATOM 2380 C C . ARG A 1 314 ? -7.901 -24.109 8.256 1.00 59.00 314 ARG A C 1
ATOM 2382 O O . ARG A 1 314 ? -8.026 -24.412 9.442 1.00 59.00 314 ARG A O 1
ATOM 2389 N N . ALA A 1 315 ? -8.765 -24.482 7.311 1.00 42.25 315 ALA A N 1
ATOM 2390 C CA . ALA A 1 315 ? -9.690 -25.579 7.546 1.00 42.25 315 ALA A CA 1
ATOM 2391 C C . ALA A 1 315 ? -8.860 -26.759 8.066 1.00 42.25 315 ALA A C 1
ATOM 2393 O O . ALA A 1 315 ? -7.787 -27.036 7.525 1.00 42.25 315 ALA A O 1
ATOM 2394 N N . ALA A 1 316 ? -9.315 -27.405 9.140 1.00 36.75 316 ALA A N 1
ATOM 2395 C CA . ALA A 1 316 ? -8.802 -28.721 9.471 1.00 36.75 316 ALA A CA 1
ATOM 2396 C C . ALA A 1 316 ? -8.954 -29.563 8.200 1.00 36.75 316 ALA A C 1
ATOM 2398 O O . ALA A 1 316 ? -10.071 -29.724 7.709 1.00 36.75 316 ALA A O 1
ATOM 2399 N N . GLU A 1 317 ? -7.842 -29.999 7.611 1.00 35.06 317 GLU A N 1
ATOM 2400 C CA . GLU A 1 317 ? -7.893 -31.065 6.620 1.00 35.06 317 GLU A CA 1
ATOM 2401 C C . GLU A 1 317 ? -8.556 -32.241 7.332 1.00 35.06 317 GLU A C 1
ATOM 2403 O O . GLU A 1 317 ? -8.023 -32.754 8.319 1.00 35.06 317 GLU A O 1
ATOM 2408 N N . ASP A 1 318 ? -9.771 -32.582 6.900 1.00 31.19 318 ASP A N 1
ATOM 2409 C CA . ASP A 1 318 ? -10.462 -33.782 7.351 1.00 31.19 318 ASP A CA 1
ATOM 2410 C C . ASP A 1 318 ? -9.518 -34.956 7.054 1.00 31.19 318 ASP A C 1
ATOM 2412 O O . ASP A 1 318 ? -9.154 -35.149 5.887 1.00 31.19 318 ASP A O 1
ATOM 2416 N N . PRO A 1 319 ? -9.052 -35.710 8.065 1.00 37.06 319 PRO A N 1
ATOM 2417 C CA . PRO A 1 319 ? -8.236 -36.877 7.804 1.00 37.06 319 PRO A CA 1
ATOM 2418 C C . PRO A 1 319 ? -9.160 -37.927 7.184 1.00 37.06 319 PRO A C 1
ATOM 2420 O O . PRO A 1 319 ? -9.956 -38.556 7.882 1.00 37.06 319 PRO A O 1
ATOM 2423 N N . SER A 1 320 ? -9.089 -38.061 5.860 1.00 43.25 320 SER A N 1
ATOM 2424 C CA . SER A 1 320 ? -9.671 -39.176 5.108 1.00 43.25 320 SER A CA 1
ATOM 2425 C C . SER A 1 320 ? -9.015 -40.497 5.485 1.00 43.25 320 SER A C 1
ATOM 2427 O O . SER A 1 320 ? -7.762 -40.497 5.560 1.00 43.25 320 SER A O 1
#

pLDDT: mean 87.07, std 13.75, range [31.19, 98.81]